Protein AF-A0A5C9C995-F1 (afdb_monomer_lite)

Structure (mmCIF, N/CA/C/O backbone):
data_AF-A0A5C9C995-F1
#
_entry.id   AF-A0A5C9C995-F1
#
loop_
_atom_site.group_PDB
_atom_site.id
_atom_site.type_symbol
_atom_site.label_atom_id
_atom_site.label_alt_id
_atom_site.label_comp_id
_atom_site.label_asym_id
_atom_site.label_entity_id
_atom_site.label_seq_id
_atom_site.pdbx_PDB_ins_code
_atom_site.Cartn_x
_atom_site.Cartn_y
_atom_site.Cartn_z
_atom_site.occupancy
_atom_site.B_iso_or_equiv
_atom_site.auth_seq_id
_atom_site.auth_comp_id
_atom_site.auth_asym_id
_atom_site.auth_atom_id
_atom_site.pdbx_PDB_model_num
ATOM 1 N N . MET A 1 1 ? 13.889 45.276 45.976 1.00 43.53 1 MET A N 1
ATOM 2 C CA . MET A 1 1 ? 12.635 45.149 45.203 1.00 43.53 1 MET A CA 1
ATOM 3 C C . MET A 1 1 ? 12.753 43.918 44.318 1.00 43.53 1 MET A C 1
ATOM 5 O O . MET A 1 1 ? 13.534 43.938 43.382 1.00 43.53 1 MET A O 1
ATOM 9 N N . GLY A 1 2 ? 12.070 42.828 44.660 1.00 46.72 2 GLY A N 1
ATOM 10 C CA . GLY A 1 2 ? 12.098 41.583 43.889 1.00 46.72 2 GLY A CA 1
ATOM 11 C C . GLY A 1 2 ? 10.873 40.758 44.253 1.00 46.72 2 GLY A C 1
ATOM 12 O O . GLY A 1 2 ? 10.850 40.101 45.289 1.00 46.72 2 GLY A O 1
ATOM 13 N N . THR A 1 3 ? 9.812 40.888 43.464 1.00 52.97 3 THR A N 1
ATOM 14 C CA . THR A 1 3 ? 8.535 40.214 43.692 1.00 52.97 3 THR A CA 1
ATOM 15 C C . THR A 1 3 ? 8.582 38.801 43.113 1.00 52.97 3 THR A C 1
ATOM 17 O O . THR A 1 3 ? 8.487 38.593 41.906 1.00 52.97 3 THR A O 1
ATOM 20 N N . ASN A 1 4 ? 8.706 37.816 44.004 1.00 46.91 4 ASN A N 1
ATOM 21 C CA . ASN A 1 4 ? 8.456 36.404 43.719 1.00 46.91 4 ASN A CA 1
ATOM 22 C C . ASN A 1 4 ? 6.958 36.194 43.442 1.00 46.91 4 ASN A C 1
ATOM 24 O O . ASN A 1 4 ? 6.166 35.972 44.355 1.00 46.91 4 ASN A O 1
ATOM 28 N N . GLY A 1 5 ? 6.563 36.278 42.172 1.00 51.16 5 GLY A N 1
ATOM 29 C CA . GLY A 1 5 ? 5.231 35.894 41.713 1.00 51.16 5 GLY A CA 1
ATOM 30 C C . GLY A 1 5 ? 5.105 34.375 41.645 1.00 51.16 5 GLY A C 1
ATOM 31 O O . GLY A 1 5 ? 5.457 33.761 40.639 1.00 51.16 5 GLY A O 1
ATOM 32 N N . SER A 1 6 ? 4.608 33.752 42.715 1.00 50.00 6 SER A N 1
ATOM 33 C CA . SER A 1 6 ? 4.234 32.339 42.710 1.00 50.00 6 SER A CA 1
ATOM 34 C C . SER A 1 6 ? 3.050 32.131 41.760 1.00 50.00 6 SER A C 1
ATOM 36 O O . SER A 1 6 ? 1.899 32.379 42.123 1.00 50.00 6 SER A O 1
ATOM 38 N N . ASN A 1 7 ? 3.318 31.668 40.538 1.00 52.91 7 ASN A N 1
ATOM 39 C CA . ASN A 1 7 ? 2.284 31.175 39.634 1.00 52.91 7 ASN A CA 1
ATOM 40 C C . ASN A 1 7 ? 1.684 29.899 40.236 1.00 52.91 7 ASN A C 1
ATOM 42 O O . ASN A 1 7 ? 2.162 28.789 40.001 1.00 52.91 7 ASN A O 1
ATOM 46 N N . GLY A 1 8 ? 0.641 30.071 41.048 1.00 53.41 8 GLY A N 1
ATOM 47 C CA . GLY A 1 8 ? -0.203 28.991 41.529 1.00 53.41 8 GLY A CA 1
ATOM 48 C C . GLY A 1 8 ? -0.880 28.338 40.335 1.00 53.41 8 GLY A C 1
ATOM 49 O O . GLY A 1 8 ? -1.944 28.774 39.900 1.00 53.41 8 GLY A O 1
ATOM 50 N N . SER A 1 9 ? -0.260 27.294 39.783 1.00 56.31 9 SER A N 1
ATOM 51 C CA . SER A 1 9 ? -0.883 26.444 38.780 1.00 56.31 9 SER A CA 1
ATOM 52 C C . SER A 1 9 ? -2.042 25.713 39.458 1.00 56.31 9 SER A C 1
ATOM 54 O O . SER A 1 9 ? -1.874 24.636 40.038 1.00 56.31 9 SER A O 1
ATOM 56 N N . GLY A 1 10 ? -3.216 26.342 39.451 1.00 63.72 10 GLY A N 1
ATOM 57 C CA . GLY A 1 10 ? -4.454 25.741 39.909 1.00 63.72 10 GLY A CA 1
ATOM 58 C C . GLY A 1 10 ? -4.610 24.396 39.211 1.00 63.72 10 GLY A C 1
ATOM 59 O O . GLY A 1 10 ? -4.744 24.341 37.989 1.00 63.72 10 GLY A O 1
ATOM 60 N N . LYS A 1 11 ? -4.530 23.300 39.975 1.00 67.00 11 LYS A N 1
ATOM 61 C CA . LYS A 1 11 ? -4.796 21.951 39.472 1.00 67.00 11 LYS A CA 1
ATOM 62 C C . LYS A 1 11 ? -6.258 21.920 39.037 1.00 67.00 11 LYS A C 1
ATOM 64 O O . LYS A 1 11 ? -7.145 21.698 39.859 1.00 67.00 11 LYS A O 1
ATOM 69 N N . SER A 1 12 ? -6.517 22.201 37.762 1.00 71.00 12 SER A N 1
ATOM 70 C CA . SER A 1 12 ? -7.849 22.082 37.183 1.00 71.00 12 SER A CA 1
ATOM 71 C C . SER A 1 12 ? -8.350 20.663 37.444 1.00 71.00 12 SER A C 1
ATOM 73 O O . SER A 1 12 ? -7.643 19.679 37.198 1.00 71.00 12 SER A O 1
ATOM 75 N N . LYS A 1 13 ? -9.549 20.548 38.030 1.00 77.38 13 LYS A N 1
ATOM 76 C CA . LYS A 1 13 ? -10.177 19.241 38.242 1.00 77.38 13 LYS A CA 1
ATOM 77 C C . LYS A 1 13 ? -10.214 18.525 36.886 1.00 77.38 13 LYS A C 1
ATOM 79 O O . LYS A 1 13 ? -10.646 19.134 35.906 1.00 77.38 13 LYS A O 1
ATOM 84 N N . PRO A 1 14 ? -9.754 17.266 36.799 1.00 76.00 14 PRO A N 1
ATOM 85 C CA . PRO A 1 14 ? -9.747 16.547 35.536 1.00 76.00 14 PRO A CA 1
ATOM 86 C C . PRO A 1 14 ? -11.179 16.460 35.005 1.00 76.00 14 PRO A C 1
ATOM 88 O O . PRO A 1 14 ? -12.054 15.919 35.679 1.00 76.00 14 PRO A O 1
ATOM 91 N N . LEU A 1 15 ? -11.407 17.003 33.804 1.00 80.88 15 LEU A N 1
ATOM 92 C CA . LEU A 1 15 ? -12.693 16.913 33.114 1.00 80.88 15 LEU A CA 1
ATOM 93 C C . LEU A 1 15 ? -13.128 15.444 33.050 1.00 80.88 15 LEU A C 1
ATOM 95 O O . LEU A 1 15 ? -12.372 14.573 32.596 1.00 80.88 15 LEU A O 1
ATOM 99 N N . LYS A 1 16 ? -14.338 15.179 33.546 1.00 92.06 16 LYS A N 1
ATOM 100 C CA . LYS A 1 16 ? -14.967 13.862 33.497 1.00 92.06 16 LYS A CA 1
ATOM 101 C C . LYS A 1 16 ? -15.280 13.554 32.033 1.00 92.06 16 LYS A C 1
ATOM 103 O O . LYS A 1 16 ? -15.963 14.327 31.375 1.00 92.06 16 LYS A O 1
ATOM 108 N N . LEU A 1 17 ? -14.732 12.457 31.517 1.00 94.94 17 LEU A N 1
ATOM 109 C CA . LEU A 1 17 ? -14.999 12.007 30.151 1.00 94.94 17 LEU A CA 1
ATOM 110 C C . LEU A 1 17 ? -16.309 11.219 30.157 1.00 94.94 17 LEU A C 1
ATOM 112 O O . LEU A 1 17 ? -16.369 10.151 30.767 1.00 94.94 17 LEU A O 1
ATOM 116 N N . GLU A 1 18 ? -17.344 11.735 29.501 1.00 95.50 18 GLU A N 1
ATOM 117 C CA . GLU A 1 18 ? -18.662 11.086 29.455 1.00 95.50 18 GLU A CA 1
ATOM 118 C C . GLU A 1 18 ? -18.865 10.312 28.151 1.00 95.50 18 GLU A C 1
ATOM 120 O O . GLU A 1 18 ? -19.539 9.276 28.121 1.00 95.50 18 GLU A O 1
ATOM 125 N N . THR A 1 19 ? -18.229 10.773 27.075 1.00 97.00 19 THR A N 1
ATOM 126 C CA . THR A 1 19 ? -18.371 10.211 25.734 1.00 97.00 19 THR A CA 1
ATOM 127 C C . THR A 1 19 ? -17.031 9.829 25.110 1.00 97.00 19 THR A C 1
ATOM 129 O O . THR A 1 19 ? -15.957 10.309 25.482 1.00 97.00 19 THR A O 1
ATOM 132 N N . LEU A 1 20 ? -17.088 8.965 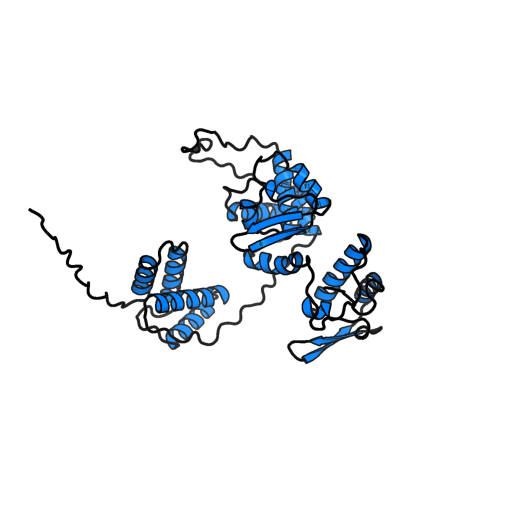24.094 1.00 95.94 20 LEU A N 1
ATOM 133 C CA . LEU A 1 20 ? -15.927 8.635 23.269 1.00 95.94 20 LEU A CA 1
ATOM 134 C C . LEU A 1 20 ? -15.398 9.860 22.498 1.00 95.94 20 LEU A C 1
ATOM 136 O O . LEU A 1 20 ? -14.203 9.928 22.199 1.00 95.94 20 LEU A O 1
ATO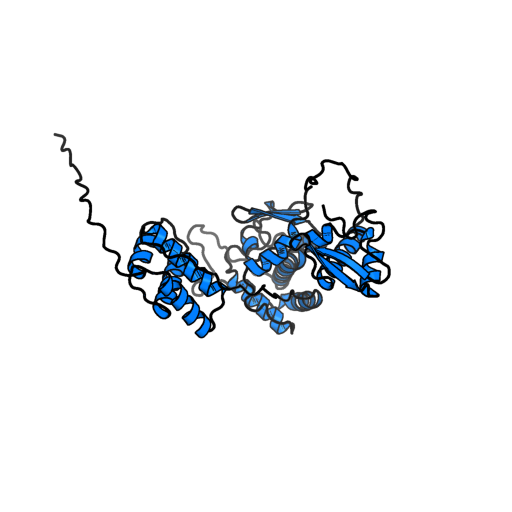M 140 N N . ARG A 1 21 ? -16.267 10.839 22.216 1.00 96.69 21 ARG A N 1
ATOM 141 C CA . ARG A 1 21 ? -15.893 12.120 21.613 1.00 96.69 21 ARG A CA 1
ATOM 142 C C . ARG A 1 21 ? -15.001 12.944 22.542 1.00 96.69 21 ARG A C 1
ATOM 144 O O . ARG A 1 21 ? -13.944 13.399 22.112 1.00 96.69 21 ARG A O 1
ATOM 151 N N . ASP A 1 22 ? -15.354 13.040 23.822 1.00 96.00 22 ASP A N 1
ATOM 152 C CA . ASP A 1 22 ? -14.516 13.721 24.820 1.00 96.00 22 ASP A CA 1
ATOM 153 C C . ASP A 1 22 ? -13.145 13.045 24.923 1.00 96.00 22 ASP A C 1
ATOM 155 O O . ASP A 1 22 ? -12.102 13.701 24.973 1.00 96.00 22 ASP A O 1
ATOM 159 N N . ALA A 1 23 ? -13.138 11.707 24.903 1.00 96.00 23 ALA A N 1
ATOM 160 C CA . ALA A 1 23 ? -11.909 10.929 24.962 1.00 96.00 23 ALA A CA 1
ATOM 161 C C . ALA A 1 23 ? -11.007 11.171 23.739 1.00 96.00 23 ALA A C 1
ATOM 163 O O . ALA A 1 23 ? -9.798 11.335 23.905 1.00 96.00 23 ALA A O 1
ATOM 164 N N . VAL A 1 24 ? -11.548 11.229 22.515 1.00 96.81 24 VAL A N 1
ATOM 165 C CA . VAL A 1 24 ? -10.713 11.467 21.324 1.00 96.81 24 VAL A CA 1
ATOM 166 C C . VAL A 1 24 ? -10.176 12.889 21.261 1.00 96.81 24 VAL A C 1
ATOM 168 O O . VAL A 1 24 ? -9.014 13.054 20.901 1.00 96.81 24 VAL A O 1
ATOM 171 N N . GLU A 1 25 ? -10.949 13.899 21.664 1.00 96.06 25 GLU A N 1
ATOM 172 C CA . GLU A 1 25 ? -10.449 15.278 21.695 1.00 96.06 25 GLU A CA 1
ATOM 173 C C . GLU A 1 25 ? -9.371 15.454 22.765 1.00 96.06 25 GLU A C 1
ATOM 175 O O . GLU A 1 25 ? -8.316 16.023 22.482 1.00 96.06 25 GLU A O 1
ATOM 180 N N . ARG A 1 26 ? -9.553 14.868 23.956 1.00 95.00 26 ARG A N 1
ATOM 181 C CA . ARG A 1 26 ? -8.504 14.856 24.984 1.00 95.00 26 ARG A CA 1
ATOM 182 C C . ARG A 1 26 ? -7.252 14.115 24.517 1.00 95.00 26 ARG A C 1
ATOM 184 O O . ARG A 1 26 ? -6.145 14.592 24.751 1.00 95.00 26 ARG A O 1
ATOM 191 N N . TYR A 1 27 ? -7.411 12.970 23.850 1.00 95.12 27 TYR A N 1
ATOM 192 C CA . TYR A 1 27 ? -6.287 12.217 23.294 1.00 95.12 27 TYR A CA 1
ATOM 193 C C . TYR A 1 27 ? -5.528 13.037 22.245 1.00 95.12 27 TYR A C 1
ATOM 195 O O . TYR A 1 27 ? -4.305 13.138 22.324 1.00 95.12 27 TYR A O 1
ATOM 203 N N . ILE A 1 28 ? -6.247 13.672 21.311 1.00 95.50 28 ILE A N 1
ATOM 204 C CA . ILE A 1 28 ? -5.660 14.528 20.273 1.00 95.50 28 ILE A CA 1
ATOM 205 C C . ILE A 1 28 ? -4.919 15.714 20.895 1.00 95.50 28 ILE A C 1
ATOM 207 O O . ILE A 1 28 ? -3.788 15.979 20.502 1.00 95.50 28 ILE A O 1
ATOM 211 N N . ALA A 1 29 ? -5.515 16.388 21.881 1.00 93.50 29 ALA A N 1
ATOM 212 C CA . ALA A 1 29 ? -4.882 17.509 22.572 1.00 93.50 29 ALA A CA 1
ATOM 213 C C . ALA A 1 29 ? -3.611 17.095 23.336 1.00 93.50 29 ALA A C 1
ATOM 215 O O . ALA A 1 29 ? -2.679 17.884 23.452 1.00 93.50 29 ALA A O 1
ATOM 216 N N . SER A 1 30 ? -3.558 15.859 23.845 1.00 92.31 30 SER A N 1
ATOM 217 C CA . SER A 1 30 ? -2.417 15.359 24.626 1.00 92.31 30 SER A CA 1
ATOM 218 C C . SER A 1 30 ? -1.223 14.878 23.796 1.00 92.31 30 SER A C 1
ATOM 220 O O . SER A 1 30 ? -0.127 14.740 24.335 1.00 92.31 30 SER A O 1
ATOM 222 N N . ALA A 1 31 ? -1.413 14.593 22.509 1.00 89.81 31 ALA A N 1
ATOM 223 C CA . ALA A 1 31 ? -0.378 14.024 21.657 1.00 89.81 31 ALA A CA 1
ATOM 224 C C . ALA A 1 31 ? 0.044 15.038 20.588 1.00 89.81 31 ALA A C 1
ATOM 226 O O . ALA A 1 31 ? -0.677 15.297 19.622 1.00 89.81 31 ALA A O 1
ATOM 227 N N . ALA A 1 32 ? 1.237 15.604 20.778 1.00 76.62 32 ALA A N 1
ATOM 228 C CA . ALA A 1 32 ? 1.848 16.525 19.829 1.00 76.62 32 ALA A CA 1
ATOM 229 C C . ALA A 1 32 ? 1.995 15.859 18.443 1.00 76.62 32 ALA A C 1
ATOM 231 O O . ALA A 1 32 ? 2.478 14.733 18.336 1.00 76.62 32 ALA A O 1
ATOM 232 N N . ASP A 1 33 ? 1.562 16.559 17.391 1.00 71.06 33 ASP A N 1
ATOM 233 C CA . ASP A 1 33 ? 1.667 16.154 15.977 1.00 71.06 33 ASP A CA 1
ATOM 234 C C . ASP A 1 33 ? 0.966 14.832 15.585 1.00 71.06 33 ASP A C 1
ATOM 236 O O . ASP A 1 33 ? 1.478 13.989 14.839 1.00 71.06 33 ASP A O 1
ATOM 240 N N . LEU A 1 34 ? -0.283 14.646 16.023 1.00 79.50 34 LEU A N 1
ATOM 241 C CA . LEU A 1 34 ? -1.136 13.597 15.462 1.00 79.50 34 LEU A CA 1
ATOM 242 C C . LEU A 1 34 ? -1.584 13.952 14.034 1.00 79.50 34 LEU A C 1
ATOM 244 O O . LEU A 1 34 ? -2.727 14.357 13.801 1.00 79.50 34 LEU A O 1
ATOM 248 N N . ARG A 1 35 ? -0.739 13.649 13.034 1.00 72.12 35 ARG A N 1
ATOM 249 C CA . ARG A 1 35 ? -1.123 13.618 11.599 1.00 72.12 35 ARG A CA 1
ATOM 250 C C . ARG A 1 35 ? -2.395 12.790 11.336 1.00 72.12 35 ARG A C 1
ATOM 252 O O . ARG A 1 35 ? -3.049 12.932 10.304 1.00 72.12 35 ARG A O 1
ATOM 259 N N . SER A 1 36 ? -2.764 11.915 12.273 1.00 86.69 36 SER A N 1
ATOM 260 C CA . SER A 1 36 ? -3.941 11.050 12.246 1.00 86.69 36 SER A CA 1
ATOM 261 C C . SER A 1 36 ? -5.189 11.615 12.947 1.00 86.69 36 SER A C 1
ATOM 263 O O . SER A 1 36 ? -6.213 10.933 12.927 1.00 86.69 36 SER A O 1
ATOM 265 N N . ALA A 1 37 ? -5.186 12.836 13.502 1.00 93.31 37 ALA A N 1
ATOM 266 C CA . ALA A 1 37 ? -6.322 13.399 14.252 1.00 93.31 37 ALA A CA 1
ATOM 267 C C . ALA A 1 37 ? -7.656 13.320 13.484 1.00 93.31 37 ALA A C 1
ATOM 269 O O . ALA A 1 37 ? -8.658 12.811 13.990 1.00 93.31 37 ALA A O 1
ATOM 270 N N . ARG A 1 38 ? -7.657 13.715 12.202 1.00 93.25 38 ARG A N 1
ATOM 271 C CA . ARG A 1 38 ? -8.838 13.607 11.326 1.00 93.25 38 ARG A CA 1
ATOM 272 C C . ARG A 1 38 ? -9.325 12.162 11.170 1.00 93.25 38 ARG A C 1
ATOM 274 O O . ARG A 1 38 ? -10.529 11.918 11.164 1.00 93.25 38 ARG A O 1
ATOM 281 N N . LYS A 1 39 ? -8.402 11.202 11.046 1.00 94.56 39 LYS A N 1
ATOM 282 C CA . LYS A 1 39 ? -8.723 9.769 10.943 1.00 94.56 39 LYS A CA 1
ATOM 283 C C . LYS A 1 39 ? -9.336 9.253 12.249 1.00 94.56 39 LYS A C 1
ATOM 285 O O . LYS A 1 39 ? -10.309 8.507 12.188 1.00 94.56 39 LYS A O 1
ATOM 290 N N . LEU A 1 40 ? -8.790 9.647 13.400 1.00 95.88 40 LEU A N 1
ATOM 291 C CA . LEU A 1 40 ? -9.294 9.238 14.712 1.00 95.88 40 LEU A CA 1
ATOM 292 C C . LEU A 1 40 ? -10.722 9.744 14.938 1.00 95.88 40 LEU A C 1
ATOM 294 O O . LEU A 1 40 ? -11.598 8.929 15.215 1.00 95.88 40 LEU A O 1
ATOM 298 N N . ARG A 1 41 ? -10.987 11.035 14.690 1.00 96.69 41 ARG A N 1
ATOM 299 C CA . ARG A 1 41 ? -12.349 11.605 14.737 1.00 96.69 41 ARG A CA 1
ATOM 300 C C . ARG A 1 41 ? -13.313 10.864 13.815 1.00 96.69 41 ARG A C 1
ATOM 302 O O . ARG A 1 41 ? -14.399 10.476 14.228 1.00 96.69 41 ARG A O 1
ATOM 309 N N . HIS A 1 42 ? -12.895 10.596 12.576 1.00 96.56 42 HIS A N 1
ATOM 310 C CA . HIS A 1 42 ? -13.702 9.833 11.618 1.00 96.56 42 HIS A CA 1
ATOM 311 C C . HIS A 1 42 ? -14.030 8.418 12.117 1.00 96.56 42 HIS A C 1
ATOM 313 O O . HIS A 1 42 ? -15.146 7.930 11.940 1.00 96.56 42 HIS A O 1
ATOM 319 N N . ASN A 1 43 ? -13.065 7.746 12.744 1.00 96.69 43 ASN A N 1
ATOM 320 C CA . ASN A 1 43 ? -13.263 6.411 13.298 1.00 96.69 43 ASN A CA 1
ATOM 321 C C . ASN A 1 43 ? -14.153 6.421 14.547 1.00 96.69 43 ASN A C 1
ATOM 323 O O . ASN A 1 43 ? -14.963 5.508 14.686 1.00 96.69 43 ASN A O 1
ATOM 327 N N . VAL A 1 44 ? -14.077 7.455 15.388 1.00 97.19 44 VAL A N 1
ATOM 328 C CA . VAL A 1 44 ? -15.015 7.657 16.501 1.00 97.19 44 VAL A CA 1
ATOM 329 C C . VAL A 1 44 ? -16.424 7.920 15.986 1.00 97.19 44 VAL A C 1
ATOM 331 O O . VAL A 1 44 ? -17.326 7.189 16.365 1.00 97.19 44 VAL A O 1
ATOM 334 N N . ASN A 1 45 ? -16.621 8.825 15.026 1.00 96.69 45 ASN A N 1
ATOM 335 C CA . ASN A 1 45 ? -17.944 9.056 14.427 1.00 96.69 45 ASN A CA 1
ATOM 336 C C . ASN A 1 45 ? -18.541 7.770 13.828 1.00 96.69 45 ASN A C 1
ATOM 338 O O . ASN A 1 45 ? -19.739 7.514 13.941 1.00 96.69 45 ASN A O 1
ATOM 342 N N . ARG A 1 46 ? -17.706 6.924 13.205 1.00 97.62 46 ARG A N 1
ATOM 343 C CA . ARG A 1 46 ? -18.137 5.594 12.751 1.00 97.62 46 ARG A CA 1
ATOM 344 C C . ARG A 1 46 ? -18.564 4.714 13.928 1.00 97.62 46 ARG A C 1
ATOM 346 O O . ARG A 1 46 ? -19.565 4.020 13.801 1.00 97.62 46 ARG A O 1
ATOM 353 N N . TRP A 1 47 ? -17.820 4.714 15.032 1.00 97.94 47 TRP A N 1
ATOM 354 C CA . TRP A 1 47 ? -18.199 3.985 16.241 1.00 97.94 47 TRP A CA 1
ATOM 355 C C . TRP A 1 47 ? -19.566 4.428 16.758 1.00 97.94 47 TRP A C 1
ATOM 357 O O . TRP A 1 47 ? -20.445 3.586 16.894 1.00 97.94 47 TRP A O 1
ATOM 367 N N . GLU A 1 48 ? -19.768 5.733 16.950 1.00 96.31 48 GLU A N 1
ATOM 368 C CA . GLU A 1 48 ? -21.021 6.311 17.461 1.00 96.31 48 GLU A CA 1
ATOM 369 C C . GLU A 1 48 ? -22.230 5.978 16.574 1.00 96.31 48 GLU A C 1
ATOM 371 O O . GLU A 1 48 ? -23.334 5.780 17.071 1.00 96.31 48 GLU A O 1
ATOM 376 N N . LYS A 1 49 ? -22.023 5.859 15.256 1.00 96.94 49 LYS A N 1
ATOM 377 C CA . LYS A 1 49 ? -23.075 5.449 14.317 1.00 96.94 49 LYS A CA 1
ATOM 378 C C . LYS A 1 49 ? -23.520 3.992 14.502 1.00 96.94 49 LYS A C 1
ATOM 380 O O . LYS A 1 49 ? -24.662 3.663 14.199 1.00 96.94 49 LYS A O 1
ATOM 385 N N . HIS A 1 50 ? -22.616 3.107 14.921 1.00 97.50 50 HIS A N 1
ATOM 386 C CA . HIS A 1 50 ? -22.844 1.657 14.939 1.00 97.50 50 HIS A CA 1
ATOM 387 C C . HIS A 1 50 ? -22.961 1.059 16.350 1.00 97.50 50 HIS A C 1
ATOM 389 O O . HIS A 1 50 ? -23.403 -0.081 16.486 1.00 97.50 50 HIS A O 1
ATOM 395 N N . ALA A 1 51 ? -22.565 1.794 17.388 1.00 94.44 51 ALA A N 1
ATOM 396 C CA . ALA A 1 51 ? -22.601 1.381 18.786 1.00 94.44 51 ALA A CA 1
ATOM 397 C C . ALA A 1 51 ? -22.734 2.595 19.722 1.00 94.44 51 ALA A C 1
ATOM 399 O O . ALA A 1 51 ? -22.547 3.738 19.318 1.00 94.44 51 ALA A O 1
ATOM 400 N N . SER A 1 52 ? -23.031 2.342 21.001 1.00 85.94 52 SER A N 1
ATOM 401 C CA . SER A 1 52 ? -23.110 3.406 22.011 1.00 85.94 52 SER A CA 1
ATOM 402 C C . SER A 1 52 ? -21.777 4.149 22.162 1.00 85.94 52 SER A C 1
ATOM 404 O O . SER A 1 52 ? -20.709 3.532 22.224 1.00 85.94 52 SER A O 1
ATOM 406 N N . ALA A 1 53 ? -21.871 5.476 22.263 1.00 85.44 53 ALA A N 1
ATOM 407 C CA . ALA A 1 53 ? -20.759 6.401 22.478 1.00 85.44 53 ALA A CA 1
ATOM 408 C C . ALA A 1 53 ? -20.479 6.700 23.962 1.00 85.44 53 ALA A C 1
ATOM 410 O O . ALA A 1 53 ? -19.486 7.359 24.271 1.00 85.44 53 ALA A O 1
ATOM 411 N N . LYS A 1 54 ? -21.365 6.272 24.874 1.00 95.31 54 LYS A N 1
ATOM 412 C CA . LYS A 1 54 ? -21.271 6.586 26.308 1.00 95.31 54 LYS A CA 1
ATOM 413 C C . LYS A 1 54 ? -20.203 5.732 26.987 1.00 95.31 54 LYS A C 1
ATOM 415 O O . LYS A 1 54 ? -20.151 4.521 26.772 1.00 95.31 54 LYS A O 1
ATOM 420 N N . LEU A 1 55 ? -19.376 6.361 27.818 1.00 94.00 55 LEU A N 1
ATOM 421 C CA . LEU A 1 55 ? -18.381 5.676 28.639 1.00 94.00 55 LEU A CA 1
ATOM 422 C C . LEU A 1 55 ? -19.020 5.100 29.920 1.00 94.00 55 LEU A C 1
ATOM 424 O O . LEU A 1 55 ? -19.954 5.700 30.451 1.00 94.00 55 LEU A O 1
ATOM 428 N N . PRO A 1 56 ? -18.519 3.963 30.445 1.00 96.06 56 PRO A N 1
ATOM 429 C CA . PRO A 1 56 ? -17.406 3.164 29.923 1.00 96.06 56 PRO A CA 1
ATOM 430 C C . PRO A 1 56 ? -17.808 2.272 28.732 1.00 96.06 56 PRO A C 1
ATOM 432 O O . PRO A 1 56 ? -18.887 1.683 28.714 1.00 96.06 56 PRO A O 1
ATOM 435 N N . ILE A 1 57 ? -16.905 2.107 27.755 1.00 96.69 57 ILE A N 1
ATOM 436 C CA . ILE A 1 57 ? -17.084 1.106 26.690 1.00 96.69 57 ILE A CA 1
ATOM 437 C C . ILE A 1 57 ? -16.828 -0.289 27.276 1.00 96.69 57 ILE A C 1
ATOM 439 O O . ILE A 1 57 ? -15.765 -0.538 27.843 1.00 96.69 57 ILE A O 1
ATOM 443 N N . THR A 1 58 ? -17.788 -1.200 27.122 1.00 96.75 58 THR A N 1
ATOM 444 C CA . THR A 1 58 ? -17.692 -2.599 27.571 1.00 96.75 58 THR A CA 1
ATOM 445 C C . THR A 1 58 ? -17.375 -3.547 26.413 1.00 96.75 58 THR A C 1
ATOM 447 O O . THR A 1 58 ? -17.483 -3.169 25.244 1.00 96.75 58 THR A O 1
ATOM 450 N N . ASP A 1 59 ? -17.034 -4.798 26.718 1.00 96.75 59 ASP A N 1
ATOM 451 C CA . ASP A 1 59 ? -16.779 -5.844 25.715 1.00 96.75 59 ASP A CA 1
ATOM 452 C C . ASP A 1 59 ? -17.992 -6.035 24.784 1.00 96.75 59 ASP A C 1
ATOM 454 O O . ASP A 1 59 ? -17.853 -6.028 23.559 1.00 96.75 59 ASP A O 1
ATOM 458 N N . GLY A 1 60 ? -19.207 -6.031 25.345 1.00 95.62 60 GLY A N 1
ATOM 459 C CA . GLY A 1 60 ? -20.453 -6.084 24.573 1.00 95.62 60 GLY A CA 1
ATOM 460 C C . GLY A 1 60 ? -20.686 -4.865 23.666 1.00 95.62 60 GLY A C 1
ATOM 461 O O . GLY A 1 60 ? -21.420 -4.951 22.681 1.00 95.62 60 GLY A O 1
ATOM 462 N N . CYS A 1 61 ? -20.063 -3.709 23.929 1.00 96.50 61 CYS A N 1
ATOM 463 C CA . CYS A 1 61 ? -20.065 -2.593 22.974 1.00 96.50 61 CYS A CA 1
ATOM 464 C C . CYS A 1 61 ? -19.185 -2.892 21.751 1.00 96.50 61 CYS A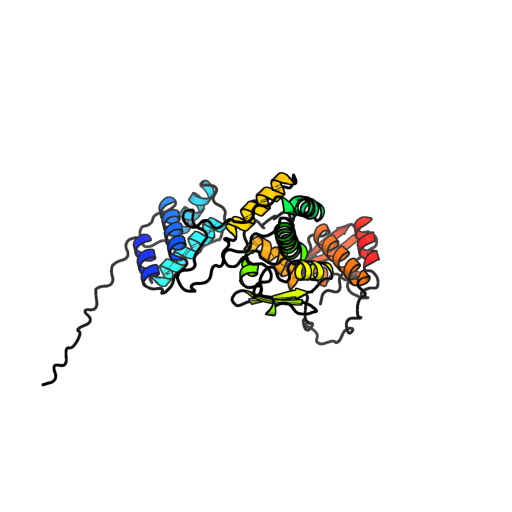 C 1
ATOM 466 O O . CYS A 1 61 ? -19.570 -2.540 20.636 1.00 96.50 61 CYS A O 1
ATOM 468 N N . VAL A 1 62 ? -18.040 -3.560 21.938 1.00 97.00 62 VAL A N 1
ATOM 469 C CA . VAL A 1 62 ? -17.138 -3.951 20.840 1.00 97.00 62 VAL A CA 1
ATOM 470 C C . VAL A 1 62 ? -17.816 -4.975 19.928 1.00 97.00 62 VAL A C 1
ATOM 472 O O . VAL A 1 62 ? -17.764 -4.851 18.702 1.00 97.00 62 VAL A O 1
ATOM 475 N N . GLU A 1 63 ? -18.487 -5.968 20.511 1.00 96.50 63 GLU A N 1
ATOM 476 C CA . GLU A 1 63 ? -19.212 -7.000 19.764 1.00 96.50 63 GLU A CA 1
ATOM 477 C C . GLU A 1 63 ? -20.389 -6.418 18.977 1.00 96.50 63 GLU A C 1
ATOM 479 O O . GLU A 1 63 ? -20.493 -6.656 17.771 1.00 96.50 63 GLU A O 1
ATOM 484 N N . ARG A 1 64 ? -21.209 -5.563 19.609 1.00 96.69 64 ARG A N 1
ATOM 485 C CA . ARG A 1 64 ? -22.299 -4.846 18.924 1.00 96.69 64 ARG A CA 1
ATOM 486 C C . ARG A 1 64 ? -21.790 -3.970 17.783 1.00 96.69 64 ARG A C 1
ATOM 488 O O . ARG A 1 64 ? -22.374 -3.994 16.701 1.00 96.69 64 ARG A O 1
ATOM 495 N N . PHE A 1 65 ? -20.682 -3.251 17.988 1.00 97.75 65 PHE A N 1
ATOM 496 C CA . PHE A 1 65 ? -20.055 -2.455 16.931 1.00 97.75 65 PHE A CA 1
ATOM 497 C C . PHE A 1 65 ? -19.671 -3.326 15.728 1.00 97.75 65 PHE A C 1
ATOM 499 O O . PHE A 1 65 ? -20.003 -2.987 14.590 1.00 97.75 65 PHE A O 1
ATOM 506 N N . ARG A 1 66 ? -19.003 -4.467 15.962 1.00 98.12 66 ARG A N 1
ATOM 507 C CA . ARG A 1 66 ? -18.626 -5.400 14.889 1.00 98.12 66 ARG A CA 1
ATOM 508 C C . ARG A 1 66 ? -19.850 -5.938 14.158 1.00 98.12 66 ARG A C 1
ATOM 510 O O . ARG A 1 66 ? -19.875 -5.863 12.932 1.00 98.12 66 ARG A O 1
ATOM 517 N N . ALA A 1 67 ? -20.845 -6.440 14.890 1.00 97.44 67 ALA A N 1
ATOM 518 C CA . ALA A 1 67 ? -22.061 -7.011 14.316 1.00 97.44 67 ALA A CA 1
ATOM 519 C C . ALA A 1 67 ? -22.803 -5.988 13.438 1.00 97.44 67 ALA A C 1
ATOM 521 O O . ALA A 1 67 ? -23.095 -6.266 12.275 1.00 97.44 67 ALA A O 1
ATOM 522 N N . SER A 1 68 ? -22.998 -4.768 13.948 1.00 97.88 68 SER A N 1
ATOM 523 C CA . SER A 1 68 ? -23.622 -3.662 13.210 1.00 97.88 68 SER A CA 1
ATOM 524 C C . SER A 1 68 ? -22.831 -3.276 11.953 1.00 97.88 68 SER A C 1
ATOM 526 O O . SER A 1 68 ? -23.400 -3.092 10.876 1.00 97.88 68 SER A O 1
ATOM 528 N N . CYS A 1 69 ? -21.498 -3.215 12.036 1.00 97.94 69 CYS A N 1
ATOM 529 C CA . CYS A 1 69 ? -20.664 -2.907 10.873 1.00 97.94 69 CYS A CA 1
ATOM 530 C C . CYS A 1 69 ? -20.665 -4.015 9.808 1.00 97.94 69 CYS A C 1
ATOM 532 O O . CYS A 1 69 ? -20.590 -3.708 8.616 1.00 97.94 69 CYS A O 1
ATOM 534 N N . VAL A 1 70 ? -20.720 -5.288 10.218 1.00 97.38 70 VAL A N 1
ATOM 535 C CA . VAL A 1 70 ? -20.840 -6.434 9.302 1.00 97.38 70 VAL A CA 1
ATOM 536 C C . VAL A 1 70 ? -22.191 -6.398 8.589 1.00 97.38 70 VAL A C 1
ATOM 538 O O . VAL A 1 70 ? -22.220 -6.527 7.366 1.00 97.38 70 VAL A O 1
ATOM 541 N N . ALA A 1 71 ? -23.283 -6.125 9.311 1.00 96.88 71 ALA A N 1
ATOM 542 C CA . ALA A 1 71 ? -24.610 -5.934 8.720 1.00 96.88 71 ALA A CA 1
ATOM 543 C C . ALA A 1 71 ? -24.627 -4.772 7.705 1.00 96.88 71 ALA A C 1
ATOM 545 O O . ALA A 1 71 ? -25.226 -4.875 6.638 1.00 96.88 71 ALA A O 1
ATOM 546 N N . ALA A 1 72 ? -23.868 -3.706 7.977 1.00 96.94 72 ALA A N 1
ATOM 547 C CA . ALA A 1 72 ? -23.655 -2.586 7.058 1.00 96.94 72 ALA A CA 1
ATOM 548 C C . ALA A 1 72 ? -22.631 -2.863 5.932 1.00 96.94 72 ALA A C 1
ATOM 550 O O . ALA A 1 72 ? -22.219 -1.935 5.233 1.00 96.94 72 ALA A O 1
ATOM 551 N N . LYS A 1 73 ? -22.197 -4.120 5.756 1.00 96.69 73 LYS A N 1
ATOM 552 C CA . LYS A 1 73 ? -21.257 -4.577 4.715 1.00 96.69 73 LYS A CA 1
ATOM 553 C C . LYS A 1 73 ? -19.912 -3.834 4.715 1.00 96.69 73 LYS A C 1
ATOM 555 O O . LYS A 1 73 ? -19.273 -3.674 3.673 1.00 96.69 73 LYS A O 1
ATOM 560 N N . LEU A 1 74 ? -19.439 -3.377 5.878 1.00 95.75 74 LEU A N 1
ATOM 561 C CA . LEU A 1 74 ? -18.110 -2.775 5.990 1.00 95.75 74 LEU A CA 1
ATOM 562 C C . LEU A 1 74 ? -17.009 -3.840 5.926 1.00 95.75 74 LEU A C 1
ATOM 564 O O . LEU A 1 74 ? -17.143 -4.943 6.452 1.00 95.75 74 LEU A O 1
ATOM 568 N N . SER A 1 75 ? -15.867 -3.492 5.319 1.00 93.81 75 SER A N 1
ATOM 569 C CA . SER A 1 75 ? -14.747 -4.437 5.221 1.00 93.81 75 SER A CA 1
ATOM 570 C C . SER A 1 75 ? -14.196 -4.799 6.613 1.00 93.81 75 SER A C 1
ATOM 572 O O . SER A 1 75 ? -13.997 -3.889 7.429 1.00 93.81 75 SER A O 1
ATOM 574 N N . PRO A 1 76 ? -13.808 -6.066 6.874 1.00 95.75 76 PRO A N 1
ATOM 575 C CA . PRO A 1 76 ? -13.199 -6.468 8.148 1.00 95.75 76 PRO A CA 1
ATOM 576 C C . PRO A 1 76 ? -11.978 -5.629 8.536 1.00 95.75 76 PRO A C 1
ATOM 578 O O . PRO A 1 76 ? -11.729 -5.365 9.707 1.00 95.75 76 PRO A O 1
ATOM 581 N N . THR A 1 77 ? -11.217 -5.145 7.546 1.00 93.00 77 THR A N 1
ATOM 582 C CA . THR A 1 77 ? -10.086 -4.246 7.815 1.00 93.00 77 THR A CA 1
ATOM 583 C C . THR A 1 77 ? -10.549 -2.915 8.396 1.00 93.00 77 THR A C 1
ATOM 585 O O . THR A 1 77 ? -9.950 -2.440 9.352 1.00 93.00 77 THR A O 1
ATOM 588 N N . THR A 1 78 ? -11.596 -2.316 7.827 1.00 95.25 78 THR A N 1
ATOM 589 C CA . THR A 1 78 ? -12.153 -1.045 8.304 1.00 95.25 78 THR A CA 1
ATOM 590 C C . THR A 1 78 ? -12.646 -1.181 9.741 1.00 95.25 78 THR A C 1
ATOM 592 O O . THR A 1 78 ? -12.315 -0.342 10.573 1.00 95.25 78 THR A O 1
ATOM 595 N N . ILE A 1 79 ? -13.375 -2.263 10.029 1.00 97.12 79 ILE A N 1
ATOM 596 C CA . ILE A 1 79 ? -13.937 -2.549 11.352 1.00 97.12 79 ILE A CA 1
ATOM 597 C C . ILE A 1 79 ? -12.816 -2.684 12.386 1.00 97.12 79 ILE A C 1
ATOM 599 O O . ILE A 1 79 ? -12.776 -1.932 13.356 1.00 97.12 79 ILE A O 1
ATOM 603 N N . GLU A 1 80 ? -11.851 -3.575 12.146 1.00 97.12 80 GLU A N 1
ATOM 604 C CA . GLU A 1 80 ? -10.775 -3.837 13.109 1.00 97.12 80 GLU A CA 1
ATOM 605 C C . GLU A 1 80 ? -9.806 -2.654 13.262 1.00 97.12 80 GLU A C 1
ATOM 607 O O . GLU A 1 80 ? -9.229 -2.464 14.335 1.00 97.12 80 GLU A O 1
ATOM 612 N N . THR A 1 81 ? -9.626 -1.826 12.224 1.00 95.75 81 THR A N 1
ATOM 613 C CA . THR A 1 81 ? -8.883 -0.563 12.350 1.00 95.75 81 THR A CA 1
ATOM 614 C C . THR A 1 81 ? -9.629 0.427 13.238 1.00 95.75 81 THR A C 1
ATOM 616 O O . THR A 1 81 ? -8.998 1.033 14.097 1.00 95.75 81 THR A O 1
ATOM 619 N N . THR A 1 82 ? -10.949 0.572 13.088 1.00 97.25 82 THR A N 1
ATOM 620 C CA . THR A 1 82 ? -11.739 1.435 13.976 1.00 97.25 82 THR A CA 1
ATOM 621 C C . THR A 1 82 ? -11.688 0.946 15.424 1.00 97.25 82 THR A C 1
ATOM 623 O O . THR A 1 82 ? -11.403 1.755 16.301 1.00 97.25 82 THR A O 1
ATOM 626 N N . VAL A 1 83 ? -11.852 -0.360 15.675 1.00 97.62 83 VAL A N 1
ATOM 627 C CA . VAL A 1 83 ? -11.705 -0.940 17.026 1.00 97.62 83 VAL A CA 1
ATOM 628 C C . VAL A 1 83 ? -10.319 -0.639 17.601 1.00 97.62 83 VAL A C 1
ATOM 630 O O . VAL A 1 83 ? -10.209 -0.141 18.716 1.00 97.62 83 VAL A O 1
ATOM 633 N N . SER A 1 84 ? -9.250 -0.886 16.838 1.00 97.00 84 SER A N 1
ATOM 634 C CA . SER A 1 84 ? -7.876 -0.658 17.311 1.00 97.00 84 SER A CA 1
ATOM 635 C C . SER A 1 84 ? -7.607 0.811 17.658 1.00 97.00 84 SER A C 1
ATOM 637 O O . SER A 1 84 ? -6.973 1.087 18.680 1.00 97.00 84 SER A O 1
ATOM 639 N N . ASP A 1 85 ? -8.104 1.743 16.840 1.00 96.94 85 ASP A N 1
ATOM 640 C CA . ASP A 1 85 ? -7.951 3.183 17.066 1.00 96.94 85 ASP A CA 1
ATOM 641 C C . ASP A 1 85 ? -8.737 3.620 18.322 1.00 96.94 85 ASP A C 1
ATOM 643 O O . ASP A 1 85 ? -8.189 4.327 19.165 1.00 96.94 85 ASP A O 1
ATOM 647 N N . VAL A 1 86 ? -9.967 3.125 18.517 1.00 97.19 86 VAL A N 1
ATOM 648 C CA . VAL A 1 86 ? -10.783 3.401 19.717 1.00 97.19 86 VAL A CA 1
ATOM 649 C C . VAL A 1 86 ? -10.123 2.872 20.991 1.00 97.19 86 VAL A C 1
ATOM 651 O O . VAL A 1 86 ? -9.979 3.616 21.957 1.00 97.19 86 VAL A O 1
ATOM 654 N N . LEU A 1 87 ? -9.637 1.627 20.997 1.00 97.19 87 LEU A N 1
ATOM 655 C CA . LEU A 1 87 ? -8.921 1.079 22.157 1.00 97.19 87 LEU A CA 1
ATOM 656 C C . LEU A 1 87 ? -7.634 1.861 22.468 1.00 97.19 87 LEU A C 1
ATOM 658 O O . LEU A 1 87 ? -7.234 1.958 23.626 1.00 97.19 87 LEU A O 1
ATOM 662 N N . THR A 1 88 ? -6.985 2.421 21.444 1.00 96.50 88 THR A N 1
ATOM 663 C CA . THR A 1 88 ? -5.798 3.271 21.615 1.00 96.50 88 THR A CA 1
ATOM 664 C C . THR A 1 88 ? -6.161 4.610 22.255 1.00 96.50 88 THR A C 1
ATOM 666 O O . THR A 1 88 ? -5.478 5.026 23.188 1.00 96.50 88 THR A O 1
ATOM 669 N N . ILE A 1 89 ? -7.267 5.232 21.834 1.00 96.31 89 ILE A N 1
ATOM 670 C CA . ILE A 1 89 ? -7.806 6.453 22.453 1.00 96.31 89 ILE A CA 1
ATOM 671 C C . ILE A 1 89 ? -8.139 6.206 23.932 1.00 96.31 89 ILE A C 1
ATOM 673 O O . ILE A 1 89 ? -7.714 6.977 24.792 1.00 96.31 89 ILE A O 1
ATOM 677 N N . LEU A 1 90 ? -8.840 5.110 24.250 1.00 96.69 90 LEU A N 1
ATOM 678 C CA . LEU A 1 90 ? -9.200 4.768 25.634 1.00 96.69 90 LEU A CA 1
ATOM 679 C C . LEU A 1 90 ? -7.958 4.550 26.514 1.00 96.69 90 LEU A C 1
ATOM 681 O O . LEU A 1 90 ? -7.897 5.076 27.623 1.00 96.69 90 LEU A O 1
ATOM 685 N N . ARG A 1 91 ? -6.934 3.848 26.000 1.00 96.25 91 ARG A N 1
ATOM 686 C CA . ARG A 1 91 ? -5.639 3.682 26.688 1.00 96.25 91 ARG A CA 1
ATOM 687 C C . ARG A 1 91 ? -4.954 5.023 26.944 1.00 96.25 91 ARG A C 1
ATOM 689 O O . ARG A 1 91 ? -4.542 5.291 28.069 1.00 96.25 91 ARG A O 1
ATOM 696 N N . GLY A 1 92 ? -4.857 5.873 25.922 1.00 95.06 92 GLY A N 1
ATOM 697 C CA . GLY A 1 92 ? -4.192 7.174 26.026 1.00 95.06 92 GLY A CA 1
ATOM 698 C C . GLY A 1 92 ? -4.900 8.163 26.956 1.00 95.06 92 GLY A C 1
ATOM 699 O O . GLY A 1 92 ? -4.258 9.034 27.532 1.00 95.06 92 GLY A O 1
ATOM 700 N N . THR A 1 93 ? -6.207 7.999 27.159 1.00 95.31 93 THR A N 1
ATOM 701 C CA . THR A 1 93 ? -7.015 8.831 28.067 1.00 95.31 93 THR A CA 1
ATOM 702 C C . THR A 1 93 ? -7.221 8.225 29.454 1.00 95.31 93 THR A C 1
ATOM 704 O O . THR A 1 93 ? -7.919 8.819 30.275 1.00 95.31 93 THR A O 1
ATOM 707 N N . LYS A 1 94 ? -6.581 7.083 29.748 1.00 95.62 94 LYS A N 1
ATOM 708 C CA . LYS A 1 94 ? -6.709 6.341 31.016 1.00 95.62 94 LYS A CA 1
ATOM 709 C C . LYS A 1 94 ? -8.153 5.914 31.338 1.00 95.62 94 LYS A C 1
ATOM 711 O O . LYS A 1 94 ? -8.501 5.730 32.502 1.00 95.62 94 LYS A O 1
ATOM 716 N N . CYS A 1 95 ? -9.000 5.747 30.323 1.00 95.19 95 CYS A N 1
ATOM 717 C CA . CYS A 1 95 ? -10.322 5.145 30.485 1.00 95.19 95 CYS A CA 1
ATOM 718 C C . CYS A 1 95 ? -10.209 3.623 30.670 1.00 95.19 95 CYS A C 1
ATOM 720 O O . CYS A 1 95 ? -9.221 3.009 30.267 1.00 95.19 95 CYS A O 1
ATOM 722 N N . LYS A 1 96 ? -11.255 2.986 31.218 1.00 96.06 96 LYS A N 1
ATOM 723 C CA . LYS A 1 96 ? -11.362 1.517 31.232 1.00 96.06 96 LYS A CA 1
ATOM 724 C C . LYS A 1 96 ? -11.376 0.993 29.790 1.00 96.06 96 LYS A C 1
ATOM 726 O O . LYS A 1 96 ? -12.178 1.445 28.974 1.00 96.06 96 LYS A O 1
ATOM 731 N N . VAL A 1 97 ? -10.484 0.052 29.488 1.00 97.75 97 VAL A N 1
ATOM 732 C CA . VAL A 1 97 ? -10.300 -0.505 28.141 1.00 97.75 97 VAL A CA 1
ATOM 733 C C . VAL A 1 97 ? -10.958 -1.886 28.087 1.00 97.75 97 VAL A C 1
ATOM 735 O O . VAL A 1 97 ? -10.559 -2.751 28.867 1.00 97.75 97 VAL A O 1
ATOM 738 N N . PRO A 1 98 ? -11.945 -2.115 27.205 1.00 96.88 98 PRO A N 1
ATOM 739 C CA . PRO A 1 98 ? -12.541 -3.435 27.038 1.00 96.88 98 PRO A CA 1
ATOM 740 C C . PRO A 1 98 ? -11.572 -4.407 26.350 1.00 96.88 98 PRO A C 1
ATOM 742 O O . PRO A 1 98 ? -10.606 -3.997 25.692 1.00 96.88 98 PRO A O 1
ATOM 745 N N . SER A 1 99 ? -11.856 -5.703 26.456 1.00 96.62 99 SER A N 1
ATOM 746 C CA . SER A 1 99 ? -11.170 -6.729 25.678 1.00 96.62 99 SER A CA 1
ATOM 747 C C . SER A 1 99 ? -11.376 -6.486 24.184 1.00 96.62 99 SER A C 1
ATOM 749 O O . SER A 1 99 ? -12.464 -6.149 23.714 1.00 96.62 99 SER A O 1
ATOM 751 N N . ALA A 1 100 ? -10.322 -6.698 23.393 1.00 95.19 100 ALA A N 1
ATOM 752 C CA . ALA A 1 100 ? -10.448 -6.637 21.942 1.00 95.19 100 ALA A CA 1
ATOM 753 C C . ALA A 1 100 ? -11.317 -7.781 21.390 1.00 95.19 100 ALA A C 1
ATOM 755 O O . ALA A 1 100 ? -11.814 -7.656 20.270 1.00 95.19 100 ALA A O 1
ATOM 756 N N . GLY A 1 101 ? -11.491 -8.879 22.136 1.00 96.12 101 GLY A N 1
ATOM 757 C CA . GLY A 1 101 ? -12.234 -10.068 21.715 1.00 96.12 101 GLY A CA 1
ATOM 758 C C . GLY A 1 101 ? -11.666 -10.754 20.464 1.00 96.12 101 GLY A C 1
ATOM 759 O O . GLY A 1 101 ? -10.554 -10.467 20.002 1.00 96.12 101 GLY A O 1
ATOM 760 N N . ARG A 1 102 ? -12.451 -11.667 19.879 1.00 96.50 102 ARG A N 1
ATOM 761 C CA . ARG A 1 102 ? -12.088 -12.350 18.630 1.00 96.50 102 ARG A CA 1
ATOM 762 C C . ARG A 1 102 ? -12.180 -11.376 17.453 1.00 96.50 102 ARG A C 1
ATOM 764 O O . ARG A 1 102 ? -13.242 -10.840 17.150 1.00 96.50 102 ARG A O 1
ATOM 771 N N . ARG A 1 103 ? -11.057 -11.159 16.764 1.00 97.25 103 ARG A N 1
ATOM 772 C CA . ARG A 1 103 ? -11.001 -10.299 15.571 1.00 97.25 103 ARG A CA 1
ATOM 773 C C . ARG A 1 103 ? -11.666 -10.971 14.373 1.00 97.25 103 ARG A C 1
ATOM 775 O O . ARG A 1 103 ? -11.523 -12.179 14.178 1.00 97.25 103 ARG A O 1
ATOM 782 N N . LEU A 1 104 ? -12.306 -10.172 13.522 1.00 96.38 104 LEU A N 1
ATOM 783 C CA . LEU A 1 104 ? -12.832 -10.643 12.242 1.00 96.38 104 LEU A CA 1
ATOM 784 C C . LEU A 1 104 ? -11.698 -11.170 11.350 1.00 96.38 104 LEU A C 1
ATOM 786 O O . LEU A 1 104 ? -10.640 -10.540 11.214 1.00 96.38 104 LEU A O 1
ATOM 790 N N . ARG A 1 105 ? -11.929 -12.317 10.698 1.00 95.00 105 ARG A N 1
ATOM 791 C CA . ARG A 1 105 ? -10.987 -12.875 9.722 1.00 95.00 105 ARG A CA 1
ATOM 792 C C . ARG A 1 105 ? -10.894 -11.911 8.544 1.00 95.00 105 ARG A C 1
ATOM 794 O O . ARG A 1 105 ? -11.878 -11.637 7.862 1.00 95.00 105 ARG A O 1
ATOM 801 N N . LYS A 1 106 ? -9.699 -11.371 8.306 1.00 88.62 106 LYS A N 1
ATOM 802 C CA . LYS A 1 106 ? -9.455 -10.561 7.112 1.00 88.62 106 LYS A CA 1
ATOM 803 C C . LYS A 1 106 ? -9.437 -11.503 5.907 1.00 88.62 106 LYS A C 1
ATOM 805 O O . LYS A 1 106 ? -8.700 -12.491 5.967 1.00 88.62 106 LYS A O 1
ATOM 810 N N . PRO A 1 107 ? -10.206 -11.225 4.839 1.00 81.56 107 PRO A N 1
ATOM 811 C CA . PRO A 1 107 ? -10.026 -11.953 3.596 1.00 81.56 107 PRO A CA 1
ATOM 812 C C . PRO A 1 107 ? -8.576 -11.771 3.150 1.00 81.56 107 PRO A C 1
ATOM 814 O O . PRO A 1 107 ? -7.998 -10.687 3.310 1.00 81.56 107 PRO A O 1
ATOM 817 N N . ILE A 1 108 ? -7.973 -12.848 2.655 1.00 76.69 108 ILE A N 1
ATOM 818 C CA . ILE A 1 108 ? -6.653 -12.771 2.038 1.00 76.69 108 ILE A CA 1
ATOM 819 C C . ILE A 1 108 ? -6.828 -11.860 0.817 1.00 76.69 108 ILE A C 1
ATOM 821 O O . ILE A 1 108 ? -7.735 -12.114 0.027 1.00 76.69 108 ILE A O 1
ATOM 825 N N . PRO A 1 109 ? -6.051 -10.771 0.678 1.00 71.06 109 PRO A N 1
ATOM 826 C CA . PRO A 1 109 ? -6.137 -9.938 -0.511 1.00 71.06 109 PRO A CA 1
ATOM 827 C C . PRO A 1 109 ? -5.829 -10.800 -1.739 1.00 71.06 109 PRO A C 1
ATOM 829 O O . PRO A 1 109 ? -4.700 -11.251 -1.900 1.00 71.06 109 PRO A O 1
ATOM 832 N N . THR A 1 110 ? -6.825 -11.041 -2.589 1.00 63.69 110 THR A N 1
ATOM 833 C CA . THR A 1 110 ? -6.672 -11.713 -3.888 1.00 63.69 110 THR A CA 1
ATOM 834 C C . THR A 1 110 ? -6.423 -10.658 -4.958 1.00 63.69 110 THR A C 1
ATOM 836 O O . THR A 1 110 ? -7.191 -10.508 -5.906 1.00 63.69 110 THR A O 1
ATOM 839 N N . ALA A 1 111 ? -5.406 -9.825 -4.739 1.00 65.19 111 ALA A N 1
ATOM 840 C CA . ALA A 1 111 ? -5.008 -8.839 -5.726 1.00 65.19 111 ALA A CA 1
ATOM 841 C C . ALA A 1 111 ? -4.535 -9.581 -6.981 1.00 65.19 111 ALA A C 1
ATOM 843 O O . ALA A 1 111 ? -3.451 -10.159 -6.974 1.00 65.19 111 ALA A O 1
ATOM 844 N N . GLU A 1 112 ? -5.351 -9.580 -8.034 1.00 70.88 112 GLU A N 1
ATOM 845 C CA . GLU A 1 112 ? -4.917 -10.017 -9.359 1.00 70.88 112 GLU A CA 1
ATOM 846 C C . GLU A 1 112 ? -3.758 -9.116 -9.785 1.00 70.88 112 GLU A C 1
ATOM 848 O O . GLU A 1 112 ? -3.914 -7.897 -9.934 1.00 70.88 112 GLU A O 1
ATOM 853 N N . GLN A 1 113 ? -2.574 -9.708 -9.921 1.00 69.38 113 GLN A N 1
ATOM 854 C CA . GLN A 1 113 ? -1.441 -9.000 -10.490 1.00 69.38 113 GLN A CA 1
ATOM 855 C C . GLN A 1 113 ? -1.716 -8.773 -11.980 1.00 69.38 113 GLN A C 1
ATOM 857 O O . GLN A 1 113 ? -2.236 -9.671 -12.644 1.00 69.38 113 GLN A O 1
ATOM 862 N N . PRO A 1 114 ? -1.401 -7.586 -12.521 1.00 74.19 114 PRO A N 1
ATOM 863 C CA . PRO A 1 114 ? -1.502 -7.377 -13.956 1.00 74.19 114 PRO A CA 1
ATOM 864 C C . PRO A 1 114 ? -0.534 -8.318 -14.680 1.00 74.19 114 PRO A C 1
ATOM 866 O O . PRO A 1 114 ? 0.615 -8.458 -14.261 1.00 74.19 114 PRO A O 1
ATOM 869 N N . SER A 1 115 ? -0.986 -8.929 -15.775 1.00 80.25 115 SER A N 1
ATOM 870 C CA . SER A 1 115 ? -0.103 -9.719 -16.633 1.00 80.25 115 SER A CA 1
ATOM 871 C C . SER A 1 115 ? 0.956 -8.823 -17.290 1.00 80.25 115 SER A C 1
ATOM 873 O O . SER A 1 115 ? 0.796 -7.603 -17.404 1.00 80.25 115 SER A O 1
ATOM 875 N N . THR A 1 116 ? 2.053 -9.416 -17.765 1.00 76.75 116 THR A N 1
ATOM 876 C CA . THR A 1 116 ? 3.053 -8.680 -18.558 1.00 76.75 116 THR A CA 1
ATOM 877 C C . THR A 1 116 ? 2.430 -8.072 -19.817 1.00 76.75 116 THR A C 1
ATOM 879 O O . THR A 1 116 ? 2.773 -6.953 -20.192 1.00 76.75 116 THR A O 1
ATOM 882 N N . GLU A 1 117 ? 1.463 -8.766 -20.421 1.00 82.44 117 GLU A N 1
ATOM 883 C CA . GLU A 1 117 ? 0.702 -8.281 -21.574 1.00 82.44 117 GLU A CA 1
ATOM 884 C C . GLU A 1 117 ? -0.112 -7.024 -21.231 1.00 82.44 117 GLU A C 1
ATOM 886 O O . GLU A 1 117 ? -0.050 -6.026 -21.950 1.00 82.44 117 GLU A O 1
ATOM 891 N N . ASP A 1 118 ? -0.809 -7.022 -20.091 1.00 83.94 118 ASP A N 1
ATOM 892 C CA . ASP A 1 118 ? -1.561 -5.862 -19.605 1.00 83.94 118 ASP A CA 1
ATOM 893 C C . ASP A 1 118 ? -0.654 -4.648 -19.382 1.00 83.94 118 ASP A C 1
ATOM 895 O O . ASP A 1 118 ? -1.019 -3.516 -19.711 1.00 83.94 118 ASP A O 1
ATOM 899 N N . ILE A 1 119 ? 0.540 -4.867 -18.823 1.00 80.19 119 ILE A N 1
ATOM 900 C CA . ILE A 1 119 ? 1.535 -3.805 -18.641 1.00 80.19 119 ILE A CA 1
ATOM 901 C C . ILE A 1 119 ? 2.002 -3.289 -20.007 1.00 80.19 119 ILE A C 1
ATOM 903 O O . ILE A 1 119 ? 2.052 -2.074 -20.199 1.00 80.19 119 ILE A O 1
ATOM 907 N N . GLY A 1 120 ? 2.268 -4.179 -20.969 1.00 77.44 120 GLY A N 1
ATOM 908 C CA . GLY A 1 120 ? 2.649 -3.824 -22.338 1.00 77.44 120 GLY A CA 1
ATOM 909 C C . GLY A 1 120 ? 1.599 -2.964 -23.049 1.00 77.44 120 GLY A C 1
ATOM 910 O O . GLY A 1 120 ? 1.938 -1.923 -23.616 1.00 77.44 120 GLY A O 1
ATOM 911 N N . LYS A 1 121 ? 0.312 -3.321 -22.937 1.00 83.75 121 LYS A N 1
ATOM 912 C CA . LYS A 1 121 ? -0.808 -2.538 -23.496 1.00 83.75 121 LYS A CA 1
ATOM 913 C C . LYS A 1 121 ? -0.858 -1.123 -22.918 1.00 83.75 121 LYS A C 1
ATOM 915 O O . LYS A 1 121 ? -1.017 -0.152 -23.654 1.00 83.75 121 LYS A O 1
ATOM 920 N N . VAL A 1 122 ? -0.686 -0.985 -21.601 1.00 80.94 122 VAL A N 1
ATOM 921 C CA . VAL A 1 122 ? -0.654 0.320 -20.913 1.00 80.94 122 VAL A CA 1
ATOM 922 C C . VAL A 1 122 ? 0.576 1.133 -21.320 1.00 80.94 122 VAL A C 1
ATOM 924 O O . VAL A 1 122 ? 0.470 2.336 -21.564 1.00 80.94 122 VAL A O 1
ATOM 927 N N . TYR A 1 123 ? 1.731 0.477 -21.413 1.00 82.94 123 TYR A N 1
ATOM 928 C CA . TYR A 1 123 ? 3.004 1.076 -21.795 1.00 82.94 123 TYR A CA 1
ATOM 929 C C . TYR A 1 123 ? 2.962 1.654 -23.218 1.00 82.94 123 TYR A C 1
ATOM 931 O O . TYR A 1 123 ? 3.403 2.785 -23.433 1.00 82.94 123 TYR A O 1
ATOM 939 N N . ALA A 1 124 ? 2.357 0.937 -24.171 1.00 78.31 124 ALA A N 1
ATOM 940 C CA . ALA A 1 124 ? 2.228 1.368 -25.565 1.00 78.31 124 ALA A CA 1
ATOM 941 C C . ALA A 1 124 ? 1.451 2.688 -25.728 1.00 78.31 124 ALA A C 1
ATOM 943 O O . ALA A 1 124 ? 1.724 3.475 -26.633 1.00 78.31 124 ALA A O 1
ATOM 944 N N . ILE A 1 125 ? 0.507 2.972 -24.825 1.00 86.06 125 ILE A N 1
ATOM 945 C CA . ILE A 1 125 ? -0.328 4.181 -24.880 1.00 86.06 125 ILE A CA 1
ATOM 946 C C . ILE A 1 125 ? 0.048 5.241 -23.837 1.00 86.06 125 ILE A C 1
ATOM 948 O O . ILE A 1 125 ? -0.682 6.230 -23.679 1.00 86.06 125 ILE A O 1
ATOM 952 N N . ALA A 1 126 ? 1.176 5.067 -23.140 1.00 83.06 126 ALA A N 1
ATOM 953 C CA . ALA A 1 126 ? 1.625 5.943 -22.057 1.00 83.06 126 ALA A CA 1
ATOM 954 C C . ALA A 1 126 ? 1.720 7.420 -22.481 1.00 83.06 126 ALA A C 1
ATOM 956 O O . ALA A 1 126 ? 1.421 8.307 -21.682 1.00 83.06 126 ALA A O 1
ATOM 957 N N . ARG A 1 127 ? 1.999 7.694 -23.766 1.00 84.12 127 ARG A N 1
ATOM 958 C CA . ARG A 1 127 ? 2.013 9.053 -24.346 1.00 84.12 127 ARG A CA 1
ATOM 959 C C . ARG A 1 127 ? 0.703 9.825 -24.169 1.00 84.12 127 ARG A C 1
ATOM 961 O O . ARG A 1 127 ? 0.698 11.046 -24.231 1.00 84.12 127 ARG A O 1
ATOM 968 N N . SER A 1 128 ? -0.415 9.123 -23.985 1.00 83.44 128 SER A N 1
ATOM 969 C CA . SER A 1 128 ? -1.731 9.746 -23.830 1.00 83.44 128 SER A CA 1
ATOM 970 C C . SER A 1 128 ? -2.085 10.115 -22.389 1.00 83.44 128 SER A C 1
ATOM 972 O O . SER A 1 128 ? -3.148 10.697 -22.155 1.00 83.44 128 SER A O 1
ATOM 974 N N . ALA A 1 129 ? -1.223 9.794 -21.419 1.00 82.38 129 ALA A N 1
ATOM 975 C CA . ALA A 1 129 ? -1.426 10.219 -20.043 1.00 82.38 129 ALA A CA 1
ATOM 976 C C . ALA A 1 129 ? -1.246 11.727 -19.902 1.00 82.38 129 ALA A C 1
ATOM 978 O O . ALA A 1 129 ? -0.335 12.338 -20.467 1.00 82.38 129 ALA A O 1
ATOM 979 N N . ARG A 1 130 ? -2.114 12.339 -19.093 1.00 79.50 130 ARG A N 1
ATOM 980 C CA . ARG A 1 130 ? -1.994 13.762 -18.801 1.00 79.50 130 ARG A CA 1
ATOM 981 C C . ARG A 1 130 ? -0.906 13.975 -17.766 1.00 79.50 130 ARG A C 1
ATOM 983 O O . ARG A 1 130 ? -0.877 13.321 -16.727 1.00 79.50 130 ARG A O 1
ATOM 990 N N . PHE A 1 131 ? -0.065 14.963 -18.019 1.00 73.12 131 PHE A N 1
ATOM 991 C CA . PHE A 1 131 ? 0.797 15.517 -16.991 1.00 73.12 131 PHE A CA 1
ATOM 992 C C . PHE A 1 131 ? -0.043 16.421 -16.079 1.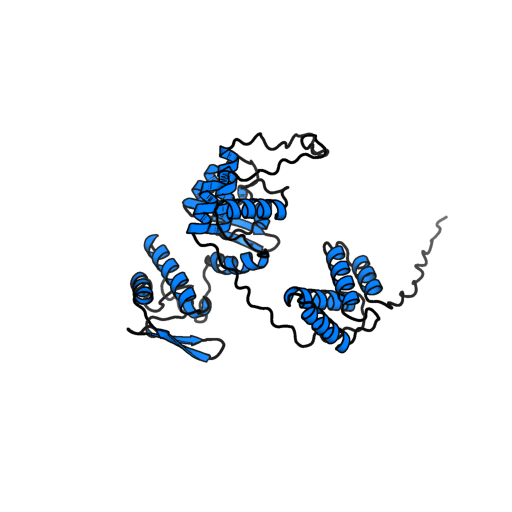00 73.12 131 PHE A C 1
ATOM 994 O O . PHE A 1 131 ? -0.942 17.113 -16.576 1.00 73.12 131 PHE A O 1
ATOM 1001 N N . PRO A 1 132 ? 0.175 16.428 -14.756 1.00 63.69 132 PRO A N 1
ATOM 1002 C CA . PRO A 1 132 ? -0.499 17.379 -13.892 1.00 63.69 132 PRO A CA 1
ATOM 1003 C C . PRO A 1 132 ? -0.009 18.779 -14.252 1.00 63.69 132 PRO A C 1
ATOM 1005 O O . PRO A 1 132 ? 1.106 19.172 -13.923 1.00 63.69 132 PRO A O 1
ATOM 1008 N N . ARG A 1 133 ? -0.867 19.546 -14.923 1.00 57.66 133 ARG A N 1
ATOM 1009 C CA . ARG A 1 133 ? -0.700 20.993 -15.015 1.00 57.66 133 ARG A CA 1
ATOM 1010 C C . ARG A 1 133 ? -0.980 21.549 -13.628 1.00 57.66 133 ARG A C 1
ATOM 1012 O O . ARG A 1 133 ? -2.079 21.367 -13.104 1.00 57.66 133 ARG A O 1
ATOM 1019 N N . ARG A 1 134 ? 0.014 22.173 -13.002 1.00 48.91 134 ARG A N 1
ATOM 1020 C CA . ARG A 1 134 ? -0.215 22.919 -11.769 1.00 48.91 134 ARG A CA 1
ATOM 1021 C C . ARG A 1 134 ? -0.572 24.347 -12.174 1.00 48.91 134 ARG A C 1
ATOM 1023 O O . ARG A 1 134 ? 0.306 25.157 -12.437 1.00 48.91 134 ARG A O 1
ATOM 1030 N N . THR A 1 135 ? -1.864 24.623 -12.271 1.00 42.78 135 THR A N 1
ATOM 1031 C CA . THR A 1 135 ? -2.386 25.988 -12.169 1.00 42.78 135 THR A CA 1
ATOM 1032 C C . THR A 1 135 ? -2.688 26.216 -10.696 1.00 42.78 135 THR A C 1
ATOM 1034 O O . THR A 1 135 ? -3.516 25.500 -10.130 1.00 42.78 135 THR A O 1
ATOM 1037 N N . VAL A 1 136 ? -1.991 27.151 -10.060 1.00 40.78 136 VAL A N 1
ATOM 1038 C CA . VAL A 1 136 ? -2.468 27.739 -8.806 1.00 40.78 136 VAL A CA 1
ATOM 1039 C C . VAL A 1 136 ? -3.171 29.016 -9.256 1.00 40.78 136 VAL A C 1
ATOM 1041 O O . VAL A 1 136 ? -2.534 29.905 -9.803 1.00 40.78 136 VAL A O 1
ATOM 1044 N N . ASP A 1 137 ? -4.500 29.024 -9.173 1.00 43.88 137 ASP A N 1
ATOM 1045 C CA . ASP A 1 137 ? -5.346 30.196 -9.450 1.00 43.88 137 ASP A CA 1
ATOM 1046 C C . ASP A 1 137 ? -5.193 30.821 -10.849 1.00 43.88 137 ASP A C 1
ATOM 1048 O O . ASP A 1 137 ? -5.157 32.035 -11.010 1.00 43.88 137 ASP A O 1
ATOM 1052 N N . GLY A 1 138 ? -5.076 29.990 -11.891 1.00 43.97 138 GLY A N 1
ATOM 1053 C CA . GLY A 1 138 ? -4.951 30.468 -13.277 1.00 43.97 138 GLY A CA 1
ATOM 1054 C C . GLY A 1 138 ? -3.582 31.063 -13.632 1.00 43.97 138 GLY A C 1
ATOM 1055 O O . GLY A 1 138 ? -3.292 31.219 -14.813 1.00 43.97 138 GLY A O 1
ATOM 1056 N N . ASN A 1 139 ? -2.706 31.273 -12.647 1.00 40.38 139 ASN A N 1
ATOM 1057 C CA . ASN A 1 139 ? -1.330 31.698 -12.850 1.00 40.38 139 ASN A CA 1
ATOM 1058 C C . ASN A 1 139 ? -0.359 30.514 -12.697 1.00 40.38 139 ASN A C 1
ATOM 1060 O O . ASN A 1 139 ? -0.555 29.574 -11.915 1.00 40.38 139 ASN A O 1
ATOM 1064 N N . LEU A 1 140 ? 0.698 30.524 -13.509 1.00 44.69 140 LEU A N 1
ATOM 1065 C CA . LEU A 1 140 ? 1.805 29.575 -13.410 1.00 44.69 140 LEU A CA 1
ATOM 1066 C C . LEU A 1 140 ? 2.386 29.637 -11.986 1.00 44.69 140 LEU A C 1
ATOM 1068 O O . L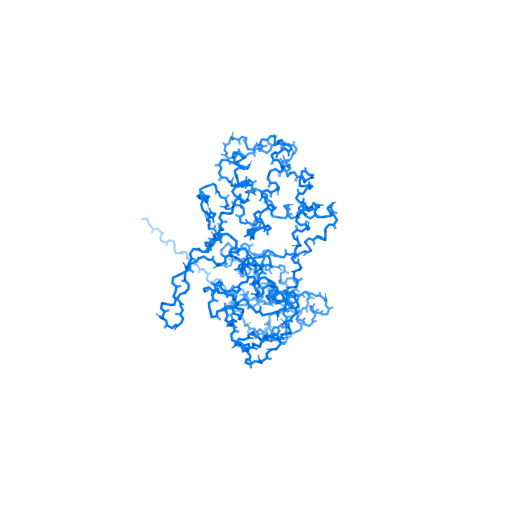EU A 1 140 ? 2.647 30.714 -11.460 1.00 44.69 140 LEU A O 1
ATOM 1072 N N . CYS A 1 141 ? 2.546 28.479 -11.341 1.00 46.62 141 CYS A N 1
ATOM 1073 C CA . CYS A 1 141 ? 2.907 28.385 -9.925 1.00 46.62 141 CYS A CA 1
ATOM 1074 C C . CYS A 1 141 ? 4.225 29.108 -9.594 1.00 46.62 141 CYS A C 1
ATOM 1076 O O . CYS A 1 141 ? 5.299 28.604 -9.924 1.00 46.62 141 CYS A O 1
ATOM 1078 N N . TYR A 1 142 ? 4.128 30.214 -8.856 1.00 38.50 142 TYR A N 1
ATOM 1079 C CA . TYR A 1 142 ? 5.228 30.816 -8.105 1.00 38.50 142 TYR A CA 1
ATOM 1080 C C . TYR A 1 142 ? 5.377 30.118 -6.745 1.00 38.50 142 TYR A C 1
ATOM 1082 O O . TYR A 1 142 ? 4.395 29.852 -6.053 1.00 38.50 142 TYR A O 1
ATOM 1090 N N . ASP A 1 143 ? 6.612 29.809 -6.357 1.00 44.97 143 ASP A N 1
ATOM 1091 C CA . ASP A 1 143 ? 6.973 29.552 -4.963 1.00 44.97 143 ASP A CA 1
ATOM 1092 C C . ASP A 1 143 ? 7.417 30.886 -4.347 1.00 44.97 143 ASP A C 1
ATOM 1094 O O . ASP A 1 143 ? 8.453 31.433 -4.725 1.00 44.97 143 ASP A O 1
ATOM 1098 N N . GLY A 1 144 ? 6.612 31.419 -3.424 1.00 42.00 144 GLY A N 1
ATOM 1099 C CA . GLY A 1 144 ? 6.855 32.709 -2.775 1.00 42.00 144 GLY A CA 1
ATOM 1100 C C . GLY A 1 144 ? 8.078 32.752 -1.852 1.00 42.00 144 GLY A C 1
ATOM 1101 O O . GLY A 1 144 ? 8.455 33.839 -1.434 1.00 42.00 144 GLY A O 1
ATOM 1102 N N . ALA A 1 145 ? 8.717 31.618 -1.540 1.00 42.91 145 ALA A N 1
ATOM 1103 C CA . ALA A 1 145 ? 9.867 31.580 -0.633 1.00 42.91 145 ALA A CA 1
ATOM 1104 C C . ALA A 1 145 ? 11.231 31.614 -1.346 1.00 42.91 145 ALA A C 1
ATOM 1106 O O . ALA A 1 145 ? 12.229 31.974 -0.728 1.00 42.91 145 ALA A O 1
ATOM 1107 N N . SER A 1 146 ? 11.301 31.231 -2.626 1.00 49.47 146 SER A N 1
ATOM 1108 C CA . SER A 1 146 ? 12.578 31.028 -3.334 1.00 49.47 146 SER A CA 1
ATOM 1109 C C . SER A 1 146 ? 12.826 31.977 -4.508 1.00 49.47 146 SER A C 1
ATOM 1111 O O . SER A 1 146 ? 13.918 31.960 -5.075 1.00 49.47 146 SER A O 1
ATOM 1113 N N . GLY A 1 147 ? 11.835 32.783 -4.907 1.00 40.94 147 GLY A N 1
ATOM 1114 C CA . GLY A 1 147 ? 11.956 33.736 -6.020 1.00 40.94 147 GLY A CA 1
ATOM 1115 C C . GLY A 1 147 ? 12.255 33.100 -7.386 1.00 40.94 147 GLY A C 1
ATOM 1116 O O . GLY A 1 147 ? 12.462 33.815 -8.362 1.00 40.94 147 GLY A O 1
ATOM 1117 N N . LYS A 1 148 ? 12.276 31.765 -7.491 1.00 40.84 148 LYS A N 1
ATOM 1118 C CA . LYS A 1 148 ? 12.586 31.039 -8.724 1.00 40.84 148 LYS A CA 1
ATOM 1119 C C . LYS A 1 148 ? 11.339 30.340 -9.246 1.00 40.84 148 LYS A C 1
ATOM 1121 O O . LYS A 1 148 ? 10.722 29.532 -8.552 1.00 40.84 148 LYS A O 1
ATOM 1126 N N . GLN A 1 149 ? 11.003 30.616 -10.507 1.00 41.50 149 GLN A N 1
ATOM 1127 C CA . GLN A 1 149 ? 10.071 29.805 -11.284 1.00 41.50 149 GLN A CA 1
ATOM 1128 C C . GLN A 1 149 ? 10.521 28.338 -11.227 1.00 41.50 149 GLN A C 1
ATOM 1130 O O . GLN A 1 149 ? 11.532 27.961 -11.811 1.00 41.50 149 GLN A O 1
ATOM 1135 N N . GLN A 1 150 ? 9.742 27.483 -10.571 1.00 45.81 150 GLN A N 1
ATOM 1136 C CA . GLN A 1 150 ? 9.700 26.060 -10.907 1.00 45.81 150 GLN A CA 1
ATOM 1137 C C . GLN A 1 150 ? 8.394 25.785 -11.646 1.00 45.81 150 GLN A C 1
ATOM 1139 O O . GLN A 1 150 ? 7.592 24.922 -11.280 1.00 45.81 150 GLN A O 1
ATOM 1144 N N . CYS A 1 151 ? 8.174 26.551 -12.713 1.00 46.16 151 CYS A N 1
ATOM 1145 C CA . CYS A 1 151 ? 7.429 26.036 -13.842 1.00 46.16 151 CYS A CA 1
ATOM 1146 C C . CYS A 1 151 ? 8.270 24.865 -14.347 1.00 46.16 151 CYS A C 1
ATOM 1148 O O . CYS A 1 151 ? 9.347 25.066 -14.904 1.00 46.16 151 CYS A O 1
ATOM 1150 N N . TRP A 1 152 ? 7.847 23.634 -14.057 1.00 54.47 152 TRP A N 1
ATOM 1151 C CA . TRP A 1 152 ? 8.378 22.475 -14.766 1.00 54.47 152 TRP A CA 1
ATOM 1152 C C . TRP A 1 152 ? 8.324 22.838 -16.248 1.00 54.47 152 TRP A C 1
ATOM 1154 O O . TRP A 1 152 ? 7.251 23.238 -16.704 1.00 54.47 152 TRP A O 1
ATOM 1164 N N . ARG A 1 153 ? 9.485 22.821 -16.923 1.00 57.88 153 ARG A N 1
ATOM 1165 C CA . ARG A 1 153 ? 9.647 23.120 -18.356 1.00 57.88 153 ARG A CA 1
ATOM 1166 C C . ARG A 1 153 ? 8.441 22.612 -19.148 1.00 57.88 153 ARG A C 1
ATOM 1168 O O . ARG A 1 153 ? 7.875 21.584 -18.777 1.00 57.88 153 ARG A O 1
ATOM 1175 N N . ASP A 1 154 ? 8.108 23.258 -20.262 1.00 67.38 154 ASP A N 1
ATOM 1176 C CA . ASP A 1 154 ? 7.186 22.684 -21.244 1.00 67.38 154 ASP A CA 1
ATOM 1177 C C . ASP A 1 154 ? 7.754 21.358 -21.754 1.00 67.38 154 ASP A C 1
ATOM 1179 O O . ASP A 1 154 ? 8.526 21.291 -22.707 1.00 67.38 154 ASP A O 1
ATOM 1183 N N . TRP A 1 155 ? 7.431 20.283 -21.040 1.00 77.56 155 TRP A N 1
ATOM 1184 C CA . TRP A 1 155 ? 7.896 18.951 -21.352 1.00 77.56 155 TRP A CA 1
ATOM 1185 C C . TRP A 1 155 ? 7.313 18.565 -22.697 1.00 77.56 155 TRP A C 1
ATOM 1187 O O . TRP A 1 155 ? 6.084 18.553 -22.890 1.00 77.56 155 TRP A O 1
ATOM 1197 N N . SER A 1 156 ? 8.209 18.204 -23.609 1.00 86.38 156 SER A N 1
ATOM 1198 C CA . SER A 1 156 ? 7.824 17.653 -24.895 1.00 86.38 156 SER A CA 1
ATOM 1199 C C . SER A 1 156 ? 6.943 16.417 -24.682 1.00 86.38 156 SER A C 1
ATOM 1201 O O . SER A 1 156 ? 6.947 15.778 -23.621 1.00 86.38 156 SER A O 1
ATOM 1203 N N . ASP A 1 157 ? 6.164 16.046 -25.695 1.00 84.31 157 ASP A N 1
ATOM 1204 C CA . ASP A 1 157 ? 5.418 14.783 -25.654 1.00 84.31 157 ASP A CA 1
ATOM 1205 C C . ASP A 1 157 ? 6.358 13.586 -25.405 1.00 84.31 157 ASP A C 1
ATOM 1207 O O . ASP A 1 157 ? 5.976 12.628 -24.728 1.00 84.31 157 ASP A O 1
ATOM 1211 N N . GLN A 1 158 ? 7.607 13.679 -25.877 1.00 88.12 158 GLN A N 1
ATOM 1212 C CA . GLN A 1 158 ? 8.642 12.675 -25.663 1.00 88.12 158 GLN A CA 1
ATOM 1213 C C . GLN A 1 158 ? 9.098 12.608 -24.199 1.00 88.12 158 GLN A C 1
ATOM 1215 O O . GLN A 1 158 ? 9.249 11.516 -23.660 1.00 88.12 158 GLN A O 1
ATOM 1220 N N . ASP A 1 159 ? 9.273 13.742 -23.516 1.00 88.31 159 ASP A N 1
ATOM 1221 C CA . ASP A 1 159 ? 9.601 13.776 -22.079 1.00 88.31 159 ASP A CA 1
ATOM 1222 C C . ASP A 1 159 ? 8.496 13.132 -21.245 1.00 88.31 159 ASP A C 1
ATOM 1224 O O . ASP A 1 159 ? 8.753 12.302 -20.370 1.00 88.31 159 ASP A O 1
ATOM 1228 N N . ARG A 1 160 ? 7.240 13.465 -21.567 1.00 84.88 160 ARG A N 1
ATOM 1229 C CA . ARG A 1 160 ? 6.063 12.895 -20.903 1.00 84.88 160 ARG A CA 1
ATOM 1230 C C . ARG A 1 160 ? 5.982 11.388 -21.113 1.00 84.88 160 ARG A C 1
ATOM 1232 O O . ARG A 1 160 ? 5.708 10.661 -20.159 1.00 84.88 160 ARG A O 1
ATOM 1239 N N . LEU A 1 161 ? 6.244 10.914 -22.330 1.00 87.62 161 LEU A N 1
ATOM 1240 C CA . LEU A 1 161 ? 6.296 9.487 -22.634 1.00 87.62 161 LEU A CA 1
ATOM 1241 C C . LEU A 1 161 ? 7.378 8.778 -21.811 1.00 87.62 161 LEU A C 1
ATOM 1243 O O . LEU A 1 161 ? 7.059 7.819 -21.107 1.00 87.62 161 LEU A O 1
ATOM 1247 N N . ARG A 1 162 ? 8.619 9.285 -21.844 1.00 91.88 162 ARG A N 1
ATOM 1248 C CA . ARG A 1 162 ? 9.759 8.723 -21.101 1.00 91.88 162 ARG A CA 1
ATOM 1249 C C . ARG A 1 162 ? 9.464 8.638 -19.607 1.00 91.88 162 ARG A C 1
ATOM 1251 O O . ARG A 1 162 ? 9.646 7.585 -19.003 1.00 91.88 162 ARG A O 1
ATOM 1258 N N . PHE A 1 163 ? 8.905 9.700 -19.031 1.00 91.19 163 PHE A N 1
ATOM 1259 C CA . PHE A 1 163 ? 8.487 9.726 -17.631 1.00 91.19 163 PHE A CA 1
ATOM 1260 C C . PHE A 1 163 ? 7.485 8.618 -17.287 1.00 91.19 163 PHE A C 1
ATOM 1262 O O . PHE A 1 163 ? 7.696 7.867 -16.333 1.00 91.19 163 PHE A O 1
ATOM 1269 N N . TRP A 1 164 ? 6.392 8.498 -18.049 1.00 88.44 164 TRP A N 1
ATOM 1270 C CA . TRP A 1 164 ? 5.349 7.514 -17.747 1.00 88.44 164 TRP A CA 1
ATOM 1271 C C . TRP A 1 164 ? 5.829 6.080 -17.959 1.00 88.44 164 TRP A C 1
ATOM 1273 O O . TRP A 1 164 ? 5.485 5.205 -17.166 1.00 88.44 164 TRP A O 1
ATOM 1283 N N . GLN A 1 165 ? 6.643 5.842 -18.986 1.00 89.69 165 GLN A N 1
ATOM 1284 C CA . GLN A 1 165 ? 7.256 4.542 -19.238 1.00 89.69 165 GLN A CA 1
ATOM 1285 C C . GLN A 1 165 ? 8.206 4.144 -18.108 1.00 89.69 165 GLN A C 1
ATOM 1287 O O . GLN A 1 165 ? 8.064 3.056 -17.557 1.00 89.69 165 GLN A O 1
ATOM 1292 N N . THR A 1 166 ? 9.098 5.042 -17.687 1.00 93.38 166 THR A N 1
ATOM 1293 C CA . THR A 1 166 ? 10.010 4.784 -16.567 1.00 93.38 166 THR A CA 1
ATOM 1294 C C . THR A 1 166 ? 9.249 4.552 -15.262 1.00 93.38 166 THR A C 1
ATOM 1296 O O . THR A 1 166 ? 9.579 3.629 -14.519 1.00 93.38 166 THR A O 1
ATOM 1299 N N . LEU A 1 167 ? 8.169 5.299 -15.002 1.00 90.81 167 LEU A N 1
ATOM 1300 C CA . LEU A 1 167 ? 7.299 5.046 -13.851 1.00 90.81 167 LEU A CA 1
ATOM 1301 C C . LEU A 1 167 ? 6.653 3.651 -13.904 1.00 90.81 167 LEU A C 1
ATOM 1303 O O . LEU A 1 167 ? 6.614 2.951 -12.891 1.00 90.81 167 LEU A O 1
ATOM 1307 N N . LEU A 1 168 ? 6.149 3.233 -15.068 1.00 87.00 168 LEU A N 1
ATOM 1308 C CA . LEU A 1 168 ? 5.550 1.909 -15.264 1.00 87.00 168 LEU A CA 1
ATOM 1309 C C . LEU A 1 168 ? 6.574 0.783 -15.103 1.00 87.00 168 LEU A C 1
ATOM 1311 O O . LEU A 1 168 ? 6.258 -0.219 -14.469 1.00 87.00 168 LEU A O 1
ATOM 1315 N N . VAL A 1 169 ? 7.794 0.949 -15.616 1.00 88.31 169 VAL A N 1
ATOM 1316 C CA . VAL A 1 169 ? 8.873 -0.035 -15.451 1.00 88.31 169 VAL A CA 1
ATOM 1317 C C . VAL A 1 169 ? 9.277 -0.143 -13.983 1.00 88.31 169 VAL A C 1
ATOM 1319 O O . VAL A 1 169 ? 9.279 -1.239 -13.430 1.00 88.31 169 VAL A O 1
ATOM 1322 N N . LEU A 1 170 ? 9.529 0.977 -13.304 1.00 89.56 170 LEU A N 1
ATOM 1323 C CA . LEU A 1 170 ? 9.953 0.958 -11.902 1.00 89.56 170 LEU A CA 1
ATOM 1324 C C . LEU A 1 170 ? 8.857 0.406 -10.964 1.00 89.56 170 LEU A C 1
ATOM 1326 O O . LEU A 1 170 ? 9.142 -0.339 -10.023 1.00 89.56 170 LEU A O 1
ATOM 1330 N N . THR A 1 171 ? 7.583 0.687 -11.240 1.00 86.44 171 THR A N 1
ATOM 1331 C CA . THR A 1 171 ? 6.469 0.111 -10.461 1.00 86.44 171 THR A CA 1
ATOM 1332 C C . THR A 1 171 ? 6.202 -1.352 -10.810 1.00 86.44 171 THR A C 1
ATOM 1334 O O . THR A 1 171 ? 6.078 -2.185 -9.917 1.00 86.44 171 THR A O 1
ATOM 1337 N N . GLY A 1 172 ? 6.112 -1.681 -12.099 1.00 79.69 172 GLY A N 1
ATOM 1338 C CA . GLY A 1 172 ? 5.692 -2.995 -12.580 1.00 79.69 172 GLY A CA 1
ATOM 1339 C C . GLY A 1 172 ? 6.784 -4.058 -12.520 1.00 79.69 172 GLY A C 1
ATOM 1340 O O . GLY A 1 172 ? 6.495 -5.185 -12.129 1.00 79.69 172 GLY A O 1
ATOM 1341 N N . ARG A 1 173 ? 8.026 -3.714 -12.883 1.00 77.50 173 ARG A N 1
ATOM 1342 C CA . ARG A 1 173 ? 9.157 -4.658 -12.924 1.00 77.50 173 ARG A CA 1
ATOM 1343 C C . ARG A 1 173 ? 9.898 -4.744 -11.602 1.00 77.50 173 ARG A C 1
ATOM 1345 O O . ARG A 1 173 ? 10.179 -5.845 -11.149 1.00 77.50 173 ARG A O 1
ATOM 1352 N N . SER A 1 174 ? 10.212 -3.604 -10.986 1.00 77.94 174 SER A N 1
ATOM 1353 C CA . SER A 1 174 ? 10.980 -3.598 -9.733 1.00 77.94 174 SER A CA 1
ATOM 1354 C C . SER A 1 174 ? 10.139 -3.537 -8.464 1.00 77.94 174 SER A C 1
ATOM 1356 O O . SER A 1 174 ? 10.681 -3.653 -7.369 1.00 77.94 174 SER A O 1
ATOM 1358 N N . GLY A 1 175 ? 8.823 -3.345 -8.585 1.00 81.44 175 GLY A N 1
ATOM 1359 C CA . GLY A 1 175 ? 7.941 -3.284 -7.425 1.00 81.44 175 GLY A CA 1
ATOM 1360 C C . GLY A 1 175 ? 8.089 -2.031 -6.571 1.00 81.44 175 GLY A C 1
ATOM 1361 O O . GLY A 1 175 ? 7.708 -2.039 -5.400 1.00 81.44 175 GLY A O 1
ATOM 1362 N N . LEU A 1 176 ? 8.644 -0.954 -7.134 1.00 86.00 176 LEU A N 1
ATOM 1363 C CA . LEU A 1 176 ? 8.842 0.296 -6.414 1.00 86.00 176 LEU A CA 1
ATOM 1364 C C . LEU A 1 176 ? 7.474 0.926 -6.080 1.00 86.00 176 LEU A C 1
ATOM 1366 O O . LEU A 1 176 ? 6.692 1.208 -6.997 1.00 86.00 176 LEU A O 1
ATOM 1370 N N . PRO A 1 177 ? 7.146 1.163 -4.794 1.00 86.69 177 PRO A N 1
ATOM 1371 C CA . PRO A 1 177 ? 5.884 1.790 -4.421 1.00 86.69 177 PRO A CA 1
ATOM 1372 C C . PRO A 1 177 ? 5.774 3.203 -4.995 1.00 86.69 177 PRO A C 1
ATOM 1374 O O . PRO A 1 177 ? 6.711 3.989 -4.929 1.00 86.69 177 PRO A O 1
ATOM 1377 N N . ILE A 1 178 ? 4.592 3.583 -5.496 1.00 85.00 178 ILE A N 1
ATOM 1378 C CA . ILE A 1 178 ? 4.397 4.928 -6.076 1.00 85.00 178 ILE A CA 1
ATOM 1379 C C . ILE A 1 178 ? 4.719 6.049 -5.062 1.00 85.00 178 ILE A C 1
ATOM 1381 O O . ILE A 1 178 ? 5.128 7.139 -5.460 1.00 85.00 178 ILE A O 1
ATOM 1385 N N . GLY A 1 179 ? 4.523 5.801 -3.761 1.00 84.69 179 GLY A N 1
ATOM 1386 C CA . GLY A 1 179 ? 4.869 6.751 -2.701 1.00 84.69 179 GLY A CA 1
ATOM 1387 C C . GLY A 1 179 ? 6.370 7.037 -2.607 1.00 84.69 179 GLY A C 1
ATOM 1388 O O . GLY A 1 179 ? 6.749 8.182 -2.359 1.00 84.69 179 GLY A O 1
ATOM 1389 N N . ASP A 1 180 ? 7.202 6.037 -2.894 1.00 90.31 180 ASP A N 1
ATOM 1390 C CA . ASP A 1 180 ? 8.652 6.077 -2.697 1.00 90.31 180 ASP A CA 1
ATOM 1391 C C . ASP A 1 180 ? 9.370 6.931 -3.748 1.00 90.31 180 ASP A C 1
ATOM 1393 O O . ASP A 1 180 ? 10.448 7.451 -3.477 1.00 90.31 180 ASP A O 1
ATOM 1397 N N . PHE A 1 181 ? 8.764 7.179 -4.917 1.00 89.06 181 PHE A N 1
ATOM 1398 C CA . PHE A 1 181 ? 9.362 8.064 -5.928 1.00 89.06 181 PHE A CA 1
ATOM 1399 C C . PHE A 1 181 ? 9.626 9.485 -5.428 1.00 89.06 181 PHE A C 1
ATOM 1401 O O . PHE A 1 181 ? 10.443 10.190 -6.011 1.00 89.06 181 PHE A O 1
ATOM 1408 N N . ARG A 1 182 ? 8.935 9.926 -4.371 1.00 85.81 182 ARG A N 1
ATOM 1409 C CA . ARG A 1 182 ? 9.177 11.240 -3.758 1.00 85.81 182 ARG A CA 1
ATOM 1410 C C . ARG A 1 182 ? 10.544 11.334 -3.094 1.00 85.81 182 ARG A C 1
ATOM 1412 O O . ARG A 1 182 ? 11.093 12.424 -3.029 1.00 85.81 182 ARG A O 1
ATOM 1419 N N . GLU A 1 183 ? 11.064 10.203 -2.634 1.00 87.25 183 GLU A N 1
ATOM 1420 C CA . GLU A 1 183 ? 12.360 10.099 -1.971 1.00 87.25 183 GLU A CA 1
ATOM 1421 C C . GLU A 1 183 ? 13.448 9.611 -2.941 1.00 87.25 183 GLU A C 1
ATOM 1423 O O . GLU A 1 183 ? 14.620 9.565 -2.587 1.00 87.25 183 GLU A O 1
ATOM 1428 N N . LEU A 1 184 ? 13.097 9.232 -4.176 1.00 91.19 184 LEU A N 1
ATOM 1429 C CA . LEU A 1 184 ? 14.040 8.652 -5.130 1.00 91.19 184 LEU A CA 1
ATOM 1430 C C . LEU A 1 184 ? 14.811 9.743 -5.895 1.00 91.19 184 LEU A C 1
ATOM 1432 O O . LEU A 1 184 ? 14.277 10.393 -6.798 1.00 91.19 184 LEU A O 1
ATOM 1436 N N . LYS A 1 185 ? 16.088 9.914 -5.549 1.00 94.12 185 LYS A N 1
ATOM 1437 C CA . LYS A 1 185 ? 17.007 10.914 -6.104 1.00 94.12 185 LYS A CA 1
ATOM 1438 C C . LYS A 1 185 ? 18.094 10.288 -6.972 1.00 94.12 185 LYS A C 1
ATOM 1440 O O . LYS A 1 185 ? 18.364 9.099 -6.855 1.00 94.12 185 LYS A O 1
ATOM 1445 N N . TRP A 1 186 ? 18.760 11.083 -7.805 1.00 96.31 186 TRP A N 1
ATOM 1446 C CA . TRP A 1 186 ? 19.876 10.594 -8.624 1.00 96.31 186 TRP A CA 1
ATOM 1447 C C . TRP A 1 186 ? 21.065 10.094 -7.797 1.00 96.31 186 TRP A C 1
ATOM 1449 O O . TRP A 1 186 ? 21.723 9.149 -8.215 1.00 96.31 186 TRP A O 1
ATOM 1459 N N . GLU A 1 187 ? 21.291 10.648 -6.601 1.00 96.31 187 GLU A N 1
ATOM 1460 C CA . GLU A 1 187 ? 22.304 10.151 -5.650 1.00 96.31 187 GLU A CA 1
ATOM 1461 C C . GLU A 1 187 ? 22.017 8.721 -5.151 1.00 96.31 187 GLU A C 1
ATOM 1463 O O . GLU A 1 187 ? 22.923 8.032 -4.695 1.00 96.31 187 GLU A O 1
ATOM 1468 N N . HIS A 1 188 ? 20.773 8.247 -5.287 1.00 96.81 188 HIS A N 1
ATOM 1469 C CA . HIS A 1 188 ? 20.354 6.881 -4.953 1.00 96.81 188 HIS A CA 1
ATOM 1470 C C . HIS A 1 188 ? 20.600 5.880 -6.094 1.00 96.81 188 HIS A C 1
ATOM 1472 O O . HIS A 1 188 ? 20.306 4.694 -5.943 1.00 96.81 188 HIS A O 1
ATOM 1478 N N . VAL A 1 189 ? 21.084 6.339 -7.254 1.00 97.25 189 VAL A N 1
ATOM 1479 C CA . VAL A 1 189 ? 21.314 5.514 -8.444 1.00 97.25 189 VAL A CA 1
ATOM 1480 C C . VAL A 1 189 ? 22.800 5.197 -8.568 1.00 97.25 189 VAL A C 1
ATOM 1482 O O . VAL A 1 189 ? 23.611 6.081 -8.832 1.00 97.25 189 VAL A O 1
ATOM 1485 N N . THR A 1 190 ? 23.161 3.924 -8.432 1.00 96.88 190 THR A N 1
ATOM 1486 C CA . THR A 1 190 ? 24.517 3.430 -8.705 1.00 96.88 190 THR A CA 1
ATOM 1487 C C . THR A 1 190 ? 24.553 2.674 -10.036 1.00 96.88 190 THR A C 1
ATOM 1489 O O . THR A 1 190 ? 23.542 2.525 -10.726 1.00 96.88 190 THR A O 1
ATOM 1492 N N . ALA A 1 191 ? 25.731 2.174 -10.417 1.00 95.31 191 ALA A N 1
ATOM 1493 C CA . ALA A 1 191 ? 25.881 1.360 -11.622 1.00 95.31 191 ALA A CA 1
ATOM 1494 C C . ALA A 1 191 ? 25.101 0.031 -11.556 1.00 95.31 191 ALA A C 1
ATOM 1496 O O . ALA A 1 191 ? 24.648 -0.460 -12.589 1.00 95.31 191 ALA A O 1
ATOM 1497 N N . ASP A 1 192 ? 24.951 -0.545 -10.360 1.00 95.06 192 ASP A N 1
ATOM 1498 C CA . ASP A 1 192 ? 24.418 -1.890 -10.121 1.00 95.06 192 ASP A CA 1
ATOM 1499 C C . ASP A 1 192 ? 23.061 -1.908 -9.401 1.00 95.06 192 ASP A C 1
ATOM 1501 O O . ASP A 1 192 ? 22.414 -2.960 -9.351 1.00 95.06 192 ASP A O 1
ATOM 1505 N N . ARG A 1 193 ? 22.599 -0.781 -8.840 1.00 96.06 193 ARG A N 1
ATOM 1506 C CA . ARG A 1 193 ? 21.344 -0.733 -8.076 1.00 96.06 193 ARG A CA 1
ATOM 1507 C C . ARG A 1 193 ? 20.727 0.659 -7.929 1.00 96.06 193 ARG A C 1
ATOM 1509 O O . ARG A 1 193 ? 21.351 1.683 -8.175 1.00 96.06 193 ARG A O 1
ATOM 1516 N N . LEU A 1 194 ? 19.478 0.662 -7.472 1.00 96.06 194 LEU A N 1
ATOM 1517 C CA . LEU A 1 194 ? 18.818 1.795 -6.826 1.00 96.06 194 LEU A CA 1
ATOM 1518 C C . LEU A 1 194 ? 18.759 1.527 -5.324 1.00 96.06 194 LEU A C 1
ATOM 1520 O O . LEU A 1 194 ? 18.324 0.444 -4.932 1.00 96.06 194 LEU A O 1
ATOM 1524 N N . GLU A 1 195 ? 19.152 2.485 -4.492 1.00 96.00 195 GLU A N 1
ATOM 1525 C CA . GLU A 1 195 ? 19.163 2.329 -3.036 1.00 96.00 195 GLU A CA 1
ATOM 1526 C C . GLU A 1 195 ? 18.764 3.624 -2.323 1.00 96.00 195 GLU A C 1
ATOM 1528 O O . GLU A 1 195 ? 19.421 4.647 -2.476 1.00 96.00 195 GLU A O 1
ATOM 1533 N N . TRP A 1 196 ? 17.681 3.587 -1.542 1.00 94.19 196 TRP A N 1
ATOM 1534 C CA . TRP A 1 196 ? 17.146 4.769 -0.859 1.00 94.19 196 TRP A CA 1
ATOM 1535 C C . TRP A 1 196 ? 16.528 4.420 0.498 1.00 94.19 196 TRP A C 1
ATOM 1537 O O . TRP A 1 196 ? 16.247 3.258 0.805 1.00 94.19 196 TRP A O 1
ATOM 1547 N N . LEU A 1 197 ? 16.281 5.446 1.312 1.00 91.94 197 LEU A N 1
ATOM 1548 C CA . LEU A 1 197 ? 15.547 5.327 2.570 1.00 91.94 197 LEU A CA 1
ATOM 1549 C C . LEU A 1 197 ? 14.078 5.718 2.360 1.00 91.94 197 LEU A C 1
ATOM 1551 O O . LEU A 1 197 ? 13.765 6.861 2.041 1.00 91.94 197 LEU A O 1
ATOM 1555 N N . ALA A 1 198 ? 13.166 4.772 2.576 1.00 84.31 198 ALA A N 1
ATOM 1556 C CA . ALA A 1 198 ? 11.726 5.005 2.625 1.00 84.31 198 ALA A CA 1
ATOM 1557 C C . ALA A 1 198 ? 11.279 5.061 4.094 1.00 84.31 198 ALA A C 1
ATOM 1559 O O . ALA A 1 198 ? 10.991 4.043 4.734 1.00 84.31 198 ALA A O 1
ATOM 1560 N N . GLY A 1 199 ? 11.276 6.264 4.673 1.00 86.31 199 GLY A N 1
ATOM 1561 C CA . GLY A 1 199 ? 11.043 6.450 6.104 1.00 86.31 199 GLY A CA 1
ATOM 1562 C C . GLY A 1 199 ? 12.181 5.852 6.936 1.00 86.31 199 GLY A C 1
ATOM 1563 O O . GLY A 1 199 ? 13.283 6.384 6.944 1.00 86.31 199 GLY A O 1
ATOM 1564 N N . ARG A 1 200 ? 11.915 4.753 7.654 1.00 84.38 200 ARG A N 1
ATOM 1565 C CA . ARG A 1 200 ? 12.928 4.034 8.459 1.00 84.38 200 ARG A CA 1
ATOM 1566 C C . ARG A 1 200 ? 13.474 2.783 7.772 1.00 84.38 200 ARG A C 1
ATOM 1568 O O . ARG A 1 200 ? 14.273 2.065 8.364 1.00 84.38 200 ARG A O 1
ATOM 1575 N N . SER A 1 201 ? 12.997 2.477 6.570 1.00 85.06 201 SER A N 1
ATOM 1576 C CA . SER A 1 201 ? 13.342 1.248 5.866 1.00 85.06 201 SER A CA 1
ATOM 1577 C C . SER A 1 201 ? 14.254 1.556 4.691 1.00 85.06 201 SER A C 1
ATOM 1579 O O . SER A 1 201 ? 13.897 2.337 3.813 1.00 85.06 201 SER A O 1
ATOM 1581 N N . GLN A 1 202 ? 15.412 0.905 4.658 1.00 92.75 202 GLN A N 1
ATOM 1582 C CA . GLN A 1 202 ? 16.279 0.894 3.489 1.00 92.75 202 GLN A CA 1
ATOM 1583 C C . GLN A 1 202 ? 15.667 -0.002 2.414 1.00 92.75 202 GLN A C 1
ATOM 1585 O O . GLN A 1 202 ? 15.208 -1.113 2.693 1.00 92.75 202 GLN A O 1
ATOM 1590 N N . ARG A 1 203 ? 15.612 0.507 1.188 1.00 90.50 203 ARG A N 1
ATOM 1591 C CA . ARG A 1 203 ? 15.084 -0.186 0.015 1.00 90.50 203 ARG A CA 1
ATOM 1592 C C . ARG A 1 203 ? 16.190 -0.305 -1.019 1.00 90.50 203 ARG A C 1
ATOM 1594 O O . ARG A 1 203 ? 16.986 0.616 -1.179 1.00 90.50 203 ARG A O 1
ATOM 1601 N N . ARG A 1 204 ? 16.212 -1.430 -1.732 1.00 93.25 204 ARG A N 1
ATOM 1602 C CA . ARG A 1 204 ? 17.176 -1.702 -2.797 1.00 93.25 204 ARG A CA 1
ATOM 1603 C C . ARG A 1 204 ? 16.481 -2.355 -3.981 1.00 93.25 204 ARG A C 1
ATOM 1605 O O . ARG A 1 204 ? 15.645 -3.222 -3.781 1.00 93.25 204 ARG A O 1
ATOM 1612 N N . ILE A 1 205 ? 16.855 -1.986 -5.198 1.00 91.50 205 ILE A N 1
ATOM 1613 C CA . ILE A 1 205 ? 16.446 -2.659 -6.437 1.00 91.50 205 ILE A CA 1
ATOM 1614 C C . ILE A 1 205 ? 17.700 -2.929 -7.265 1.00 91.50 205 ILE A C 1
ATOM 1616 O O . ILE A 1 205 ? 18.521 -2.032 -7.438 1.00 91.50 205 ILE A O 1
ATOM 1620 N N . ALA A 1 206 ? 17.855 -4.146 -7.785 1.00 92.12 206 ALA A N 1
ATOM 1621 C CA . ALA A 1 206 ? 18.944 -4.470 -8.705 1.00 92.12 206 ALA A CA 1
ATOM 1622 C C . ALA A 1 206 ? 18.772 -3.744 -10.051 1.00 92.12 206 ALA A C 1
ATOM 1624 O O . ALA A 1 206 ? 17.669 -3.676 -10.596 1.00 92.12 206 ALA A O 1
ATOM 1625 N N . MET A 1 207 ? 19.866 -3.217 -10.599 1.00 96.50 207 MET A N 1
ATOM 1626 C CA . MET A 1 207 ? 19.867 -2.507 -11.875 1.00 96.50 207 MET A CA 1
ATOM 1627 C C . MET A 1 207 ? 19.833 -3.495 -13.041 1.00 96.50 207 MET A C 1
ATOM 1629 O O . MET A 1 207 ? 20.864 -4.010 -13.469 1.00 96.50 207 MET A O 1
ATOM 1633 N N . THR A 1 208 ? 18.646 -3.758 -13.582 1.00 92.62 208 THR A N 1
ATOM 1634 C CA . THR A 1 208 ? 18.527 -4.514 -14.835 1.00 92.62 208 THR A CA 1
ATOM 1635 C C . THR A 1 208 ? 18.856 -3.618 -16.038 1.00 92.62 208 THR A C 1
ATOM 1637 O O . THR A 1 208 ? 18.713 -2.393 -15.945 1.00 92.62 208 THR A O 1
ATOM 1640 N N . PRO A 1 209 ? 19.240 -4.183 -17.199 1.00 93.75 209 PRO A N 1
ATOM 1641 C CA . PRO A 1 209 ? 19.464 -3.393 -18.413 1.00 93.75 209 PRO A CA 1
ATOM 1642 C C . PRO A 1 209 ? 18.245 -2.553 -18.829 1.00 93.75 209 PRO A C 1
ATOM 1644 O O . PRO A 1 209 ? 18.395 -1.430 -19.308 1.00 93.75 209 PRO A O 1
ATOM 1647 N N . GLU A 1 210 ? 17.034 -3.080 -18.617 1.00 90.69 210 GLU A N 1
ATOM 1648 C CA . GLU A 1 210 ? 15.773 -2.376 -18.875 1.00 90.69 210 GLU A CA 1
ATOM 1649 C C . GLU A 1 210 ? 15.602 -1.172 -17.937 1.00 90.69 210 GLU A C 1
ATOM 1651 O O . GLU A 1 210 ? 15.351 -0.062 -18.406 1.00 90.69 210 GLU A O 1
ATOM 1656 N N . ILE A 1 211 ? 15.803 -1.362 -16.625 1.00 94.44 211 ILE A N 1
ATOM 1657 C CA . ILE A 1 211 ? 15.722 -0.273 -15.641 1.00 94.44 211 ILE A CA 1
ATOM 1658 C C . ILE A 1 211 ? 16.759 0.803 -15.963 1.00 94.44 211 ILE A C 1
ATOM 1660 O O . ILE A 1 211 ? 16.404 1.978 -16.031 1.00 94.44 211 ILE A O 1
ATOM 1664 N N . LYS A 1 212 ? 18.009 0.410 -16.231 1.00 96.62 212 LYS A N 1
ATOM 1665 C CA . LYS A 1 212 ? 19.087 1.342 -16.575 1.00 96.62 212 LYS A CA 1
ATOM 1666 C C . LYS A 1 212 ? 18.726 2.197 -17.786 1.00 96.62 212 LYS A C 1
ATOM 1668 O O . LYS A 1 212 ? 18.774 3.417 -17.697 1.00 96.62 212 LYS A O 1
ATOM 1673 N N . ARG A 1 213 ? 18.263 1.575 -18.877 1.00 96.31 213 ARG A N 1
ATOM 1674 C CA . ARG A 1 213 ? 17.821 2.285 -20.090 1.00 96.31 213 ARG A CA 1
ATOM 1675 C C . ARG A 1 213 ? 16.728 3.311 -19.786 1.00 96.31 213 ARG A C 1
ATOM 1677 O O . ARG A 1 213 ? 16.763 4.426 -20.302 1.00 96.31 213 ARG A O 1
ATOM 1684 N N . HIS A 1 214 ? 15.764 2.944 -18.947 1.00 95.69 214 HIS A N 1
ATOM 1685 C CA . HIS A 1 214 ? 14.678 3.834 -18.551 1.00 95.69 214 HIS A CA 1
ATOM 1686 C C . HIS A 1 214 ? 15.148 5.003 -17.688 1.00 95.69 214 HIS A C 1
ATOM 1688 O O . HIS A 1 214 ? 14.721 6.135 -17.926 1.00 95.69 214 HIS A O 1
ATOM 1694 N N . LEU A 1 215 ? 16.044 4.750 -16.736 1.00 96.44 215 LEU A N 1
ATOM 1695 C CA . LEU A 1 215 ? 16.673 5.786 -15.921 1.00 96.44 215 LEU A CA 1
ATOM 1696 C C . LEU A 1 215 ? 17.501 6.739 -16.784 1.00 96.44 215 LEU A C 1
ATOM 1698 O O . LEU A 1 215 ? 17.295 7.946 -16.720 1.00 96.44 215 LEU A O 1
ATOM 1702 N N . ASP A 1 216 ? 18.349 6.211 -17.662 1.00 96.25 216 ASP A N 1
ATOM 1703 C CA . ASP A 1 216 ? 19.144 7.018 -18.589 1.00 96.25 216 ASP A CA 1
ATOM 1704 C C . ASP A 1 216 ? 18.242 7.881 -19.486 1.00 96.25 216 ASP A C 1
ATOM 1706 O O . ASP A 1 216 ? 18.525 9.057 -19.703 1.00 96.25 216 ASP A O 1
ATOM 1710 N N . SER A 1 217 ? 17.096 7.348 -19.932 1.00 95.75 217 SER A N 1
ATOM 1711 C CA . SER A 1 217 ? 16.152 8.096 -20.772 1.00 95.75 217 SER A CA 1
ATOM 1712 C C . SER A 1 217 ? 15.511 9.299 -20.069 1.00 95.75 217 SER A C 1
ATOM 1714 O O . SER A 1 217 ? 15.177 10.278 -20.739 1.00 95.75 217 SER A O 1
ATOM 1716 N N . VAL A 1 218 ? 15.334 9.245 -18.744 1.00 94.25 218 VAL A N 1
ATOM 1717 C CA . VAL A 1 218 ? 14.764 10.348 -17.946 1.00 94.25 218 VAL A CA 1
ATOM 1718 C C . VAL A 1 218 ? 15.840 11.197 -17.270 1.00 94.25 218 VAL A C 1
ATOM 1720 O O . VAL A 1 218 ? 15.520 12.181 -16.596 1.00 94.25 218 VAL A O 1
ATOM 1723 N N . ARG A 1 219 ? 17.120 10.862 -17.464 1.00 94.38 219 ARG A N 1
ATOM 1724 C CA . ARG A 1 219 ? 18.234 11.643 -16.939 1.00 94.38 219 ARG A CA 1
ATOM 1725 C C . ARG A 1 219 ? 18.222 13.035 -17.564 1.00 94.38 219 ARG A C 1
ATOM 1727 O O . ARG A 1 219 ? 18.130 13.191 -18.778 1.00 94.38 219 ARG A O 1
ATOM 1734 N N . GLY A 1 220 ? 18.270 14.056 -16.712 1.00 89.12 220 GLY A N 1
ATOM 1735 C CA . GLY A 1 220 ? 18.172 15.457 -17.128 1.00 89.12 220 GLY A CA 1
ATOM 1736 C C . GLY A 1 220 ? 16.748 16.024 -17.194 1.00 89.12 220 GLY A C 1
ATOM 1737 O O . GLY A 1 220 ? 16.609 17.229 -17.399 1.00 89.12 220 GLY A O 1
ATOM 1738 N N . LEU A 1 221 ? 15.695 15.219 -16.970 1.00 86.69 221 LEU A N 1
ATOM 1739 C CA . LEU A 1 221 ? 14.337 15.757 -16.778 1.00 86.69 221 LEU A CA 1
ATOM 1740 C C . LEU A 1 221 ? 14.208 16.538 -15.461 1.00 86.69 221 LEU A C 1
ATOM 1742 O O . LEU A 1 221 ? 13.491 17.536 -15.402 1.00 86.69 221 LEU A O 1
ATOM 1746 N N . ASP A 1 222 ? 14.914 16.089 -14.424 1.00 87.69 222 ASP A N 1
ATOM 1747 C CA . ASP A 1 222 ? 15.058 16.759 -13.131 1.00 87.69 222 ASP A CA 1
ATOM 1748 C C . ASP A 1 222 ? 16.499 16.544 -12.621 1.00 87.69 222 ASP A C 1
ATOM 1750 O O . ASP A 1 222 ? 17.027 15.438 -12.774 1.00 87.69 222 ASP A O 1
ATOM 1754 N N . PRO A 1 223 ? 17.171 17.575 -12.072 1.00 86.38 223 PRO A N 1
ATOM 1755 C CA . PRO A 1 223 ? 18.556 17.470 -11.607 1.00 86.38 223 PRO A CA 1
ATOM 1756 C C . PRO A 1 223 ? 18.722 16.717 -10.276 1.00 86.38 223 PRO A C 1
ATOM 1758 O O . PRO A 1 223 ? 19.824 16.275 -9.968 1.00 86.38 223 PRO A O 1
ATOM 1761 N N . ILE A 1 224 ? 17.662 16.576 -9.479 1.00 89.19 224 ILE A N 1
ATOM 1762 C CA . ILE A 1 224 ? 17.693 16.005 -8.126 1.00 89.19 224 ILE A CA 1
ATOM 1763 C C . ILE A 1 224 ? 16.978 14.654 -8.100 1.00 89.19 224 ILE A C 1
ATOM 1765 O O . ILE A 1 224 ? 17.534 13.670 -7.615 1.00 89.19 224 ILE A O 1
ATOM 1769 N N . TYR A 1 225 ? 15.751 14.596 -8.611 1.00 89.94 225 TYR A N 1
ATOM 1770 C CA . TYR A 1 225 ? 14.871 13.436 -8.506 1.00 89.94 225 TYR A CA 1
ATOM 1771 C C . TYR A 1 225 ? 14.930 12.559 -9.754 1.00 89.94 225 TYR A C 1
ATOM 1773 O O . TYR A 1 225 ? 14.932 13.060 -10.875 1.00 89.94 225 TYR A O 1
ATOM 1781 N N . VAL A 1 226 ? 14.879 11.237 -9.562 1.00 91.56 226 VAL A N 1
ATOM 1782 C CA . VAL A 1 226 ? 14.787 10.280 -10.679 1.00 91.56 226 VAL A CA 1
ATOM 1783 C C . VAL A 1 226 ? 13.508 10.510 -11.483 1.00 91.56 226 VAL A C 1
ATOM 1785 O O . VAL A 1 226 ? 13.524 10.498 -12.711 1.00 91.56 226 VAL A O 1
ATOM 1788 N N . LEU A 1 227 ? 12.394 10.747 -10.784 1.00 87.19 227 LEU A N 1
ATOM 1789 C CA . LEU A 1 227 ? 11.140 11.206 -11.368 1.00 87.19 227 LEU A CA 1
ATOM 1790 C C . LEU A 1 227 ? 10.619 12.395 -10.547 1.00 87.19 227 LEU A C 1
ATOM 1792 O O . LEU A 1 227 ? 10.452 12.252 -9.334 1.00 87.19 227 LEU A O 1
ATOM 1796 N N . PRO A 1 228 ? 10.292 13.542 -11.167 1.00 81.19 228 PRO A N 1
ATOM 1797 C CA . PRO A 1 228 ? 9.843 14.751 -10.469 1.00 81.19 228 PRO A CA 1
ATOM 1798 C C . PRO A 1 228 ? 8.401 14.660 -9.944 1.00 81.19 228 PRO A C 1
ATOM 1800 O O . PRO A 1 228 ? 7.484 15.371 -10.357 1.00 81.19 228 PRO A O 1
ATOM 1803 N N . ILE A 1 229 ? 8.187 13.756 -8.994 1.00 77.38 229 ILE A N 1
ATOM 1804 C CA . ILE A 1 229 ? 6.887 13.442 -8.390 1.00 77.38 229 ILE A CA 1
ATOM 1805 C C . ILE A 1 229 ? 6.698 14.174 -7.055 1.00 77.38 229 ILE A C 1
ATOM 1807 O O . ILE A 1 229 ? 5.595 14.173 -6.507 1.00 77.38 229 ILE A O 1
ATOM 1811 N N . ALA A 1 230 ? 7.736 14.846 -6.542 1.00 59.59 230 ALA A N 1
ATOM 1812 C CA . ALA A 1 230 ? 7.796 15.409 -5.189 1.00 59.59 230 ALA A CA 1
ATOM 1813 C C . ALA A 1 230 ? 6.540 16.209 -4.779 1.00 59.59 230 ALA A C 1
ATOM 1815 O O . ALA A 1 230 ? 6.061 16.087 -3.653 1.00 59.59 230 ALA A O 1
ATOM 1816 N N . LYS A 1 231 ? 5.935 16.970 -5.703 1.00 65.19 231 LYS A N 1
ATOM 1817 C CA . LYS A 1 231 ? 4.733 17.786 -5.430 1.00 65.19 231 LYS A CA 1
ATOM 1818 C C . LYS A 1 231 ? 3.411 17.136 -5.864 1.00 65.19 231 LYS A C 1
ATOM 1820 O O . LYS A 1 231 ? 2.344 17.720 -5.674 1.00 65.19 231 LYS A O 1
ATOM 1825 N N . TRP A 1 232 ? 3.435 15.946 -6.459 1.00 71.44 232 TRP A N 1
ATOM 1826 C CA . TRP A 1 232 ? 2.240 15.294 -6.990 1.00 71.44 232 TRP A CA 1
ATOM 1827 C C . TRP A 1 232 ? 1.588 14.410 -5.943 1.00 71.44 232 TRP A C 1
ATOM 1829 O O . TRP A 1 232 ? 2.245 13.673 -5.206 1.00 71.44 232 TRP A O 1
ATOM 1839 N N . SER A 1 233 ? 0.256 14.424 -5.895 1.00 75.31 233 SER A N 1
ATOM 1840 C CA . SER A 1 233 ? -0.454 13.451 -5.070 1.00 75.31 233 SER A CA 1
ATOM 1841 C C . SER A 1 233 ? -0.341 12.058 -5.698 1.00 75.31 233 SER A C 1
ATOM 1843 O O . SER A 1 233 ? -0.625 11.878 -6.881 1.00 75.31 233 SER A O 1
ATOM 1845 N N . VAL A 1 234 ? -0.017 11.043 -4.890 1.00 78.00 234 VAL A N 1
ATOM 1846 C CA . VAL A 1 234 ? -0.106 9.622 -5.290 1.00 78.00 234 VAL A CA 1
ATOM 1847 C C . VAL A 1 234 ? -1.487 9.315 -5.890 1.00 78.00 234 VAL A C 1
ATOM 1849 O O . VAL A 1 234 ? -1.619 8.540 -6.836 1.00 78.00 234 VAL A O 1
ATOM 1852 N N . ARG A 1 235 ? -2.530 9.996 -5.392 1.00 78.31 235 ARG A N 1
ATOM 1853 C CA . ARG A 1 235 ? -3.896 9.943 -5.926 1.00 78.31 235 ARG A CA 1
ATOM 1854 C C . ARG A 1 235 ? -3.982 10.383 -7.392 1.00 78.31 235 ARG A C 1
ATOM 1856 O O . ARG A 1 235 ? -4.694 9.736 -8.155 1.00 78.31 235 ARG A O 1
ATOM 1863 N N . PHE A 1 236 ? -3.292 11.454 -7.785 1.00 80.44 236 PHE A N 1
ATOM 1864 C CA . PHE A 1 236 ? -3.251 11.915 -9.174 1.00 80.44 236 PHE A CA 1
ATOM 1865 C C . PHE A 1 236 ? -2.610 10.860 -10.078 1.00 80.44 236 PHE A C 1
ATOM 1867 O O . PHE A 1 236 ? -3.222 10.462 -11.065 1.00 80.44 236 PHE A O 1
ATOM 1874 N N . ILE A 1 237 ? -1.433 10.355 -9.696 1.00 81.44 237 ILE A N 1
ATOM 1875 C CA . ILE A 1 237 ? -0.694 9.345 -10.468 1.00 81.44 237 ILE A CA 1
ATOM 1876 C C . ILE A 1 237 ? -1.556 8.099 -10.668 1.00 81.44 237 ILE A C 1
ATOM 1878 O O . ILE A 1 237 ? -1.768 7.660 -11.794 1.00 81.44 237 ILE A O 1
ATOM 1882 N N . ARG A 1 238 ? -2.156 7.580 -9.588 1.00 84.19 238 ARG A N 1
ATOM 1883 C CA . ARG A 1 238 ? -3.073 6.433 -9.662 1.00 84.19 238 ARG A CA 1
ATOM 1884 C C . ARG A 1 238 ? -4.276 6.697 -10.565 1.00 84.19 238 ARG A C 1
ATOM 1886 O O . ARG A 1 238 ? -4.701 5.803 -11.291 1.00 84.19 238 ARG A O 1
ATOM 1893 N N . ARG A 1 239 ? -4.842 7.909 -10.531 1.00 87.00 239 ARG A N 1
ATOM 1894 C CA . ARG A 1 239 ? -5.970 8.286 -11.394 1.00 87.00 239 ARG A CA 1
ATOM 1895 C C . ARG A 1 239 ? -5.579 8.252 -12.869 1.00 87.00 239 ARG A C 1
ATOM 1897 O O . ARG A 1 239 ? -6.359 7.739 -13.665 1.00 87.00 239 ARG A O 1
ATOM 1904 N N . GLU A 1 240 ? -4.410 8.777 -13.228 1.00 85.81 240 GLU A N 1
ATOM 1905 C CA . GLU A 1 240 ? -3.930 8.749 -14.615 1.00 85.81 240 GLU A CA 1
ATOM 1906 C C . GLU A 1 240 ? -3.563 7.331 -15.065 1.00 85.81 240 GLU A C 1
ATOM 1908 O O . GLU A 1 240 ? -4.007 6.908 -16.129 1.00 85.81 240 GLU A O 1
ATOM 1913 N N . LEU A 1 241 ? -2.898 6.535 -14.224 1.00 84.75 241 LEU A N 1
ATOM 1914 C CA . LEU A 1 241 ? -2.623 5.124 -14.526 1.00 84.75 241 LEU A CA 1
ATOM 1915 C C . LEU A 1 241 ? -3.917 4.322 -14.745 1.00 84.75 241 LEU A C 1
ATOM 1917 O O . LEU A 1 241 ? -4.020 3.552 -15.695 1.00 84.75 241 LEU A O 1
ATOM 1921 N N . ASN A 1 242 ? -4.961 4.565 -13.946 1.00 86.94 242 ASN A N 1
ATOM 1922 C CA . ASN A 1 242 ? -6.275 3.950 -14.160 1.00 86.94 242 ASN A CA 1
ATOM 1923 C C . ASN A 1 242 ? -6.999 4.462 -15.419 1.00 86.94 242 ASN A C 1
ATOM 1925 O O . ASN A 1 242 ? -7.842 3.749 -15.965 1.00 86.94 242 ASN A O 1
ATOM 1929 N N . LYS A 1 243 ? -6.719 5.681 -15.899 1.00 88.38 243 LYS A N 1
ATOM 1930 C CA . LYS A 1 243 ? -7.212 6.139 -17.211 1.00 88.38 243 LYS A CA 1
ATOM 1931 C C . LYS A 1 243 ? -6.493 5.418 -18.345 1.00 88.38 243 LYS A C 1
ATOM 1933 O O . LYS A 1 243 ? -7.175 4.951 -19.250 1.00 88.38 243 LYS A O 1
ATOM 1938 N N . LEU A 1 244 ? -5.167 5.282 -18.262 1.00 84.81 244 LEU A N 1
ATOM 1939 C CA . LEU A 1 244 ? -4.396 4.507 -19.232 1.00 84.81 244 LEU A CA 1
ATOM 1940 C C . LEU A 1 244 ? -4.896 3.060 -19.286 1.00 84.81 244 LEU A C 1
ATOM 1942 O O . LEU A 1 244 ? -5.255 2.598 -20.356 1.00 84.81 244 LEU A O 1
ATOM 1946 N N . ARG A 1 245 ? -5.046 2.375 -18.146 1.00 87.38 245 ARG A N 1
ATOM 1947 C CA . ARG A 1 245 ? -5.580 0.998 -18.109 1.00 87.38 245 ARG A CA 1
ATOM 1948 C C . ARG A 1 245 ? -6.933 0.873 -18.809 1.00 87.38 245 ARG A C 1
ATOM 1950 O O . ARG A 1 245 ? -7.070 0.038 -19.692 1.00 87.38 245 ARG A O 1
ATOM 1957 N N . ARG A 1 246 ? -7.888 1.761 -18.505 1.00 91.06 246 ARG A N 1
ATOM 1958 C CA . ARG A 1 246 ? -9.191 1.778 -19.197 1.00 91.06 246 ARG A CA 1
ATOM 1959 C C . ARG A 1 246 ? -9.048 1.966 -20.704 1.00 91.06 246 ARG A C 1
ATOM 1961 O O . ARG A 1 246 ? -9.695 1.255 -21.459 1.00 91.06 246 ARG A O 1
ATOM 1968 N N . LYS A 1 247 ? -8.193 2.894 -21.135 1.00 89.44 247 LYS A N 1
ATOM 1969 C CA . LYS A 1 247 ? -7.942 3.148 -22.557 1.00 89.44 247 LYS A CA 1
ATOM 1970 C C . LYS A 1 247 ? -7.241 1.971 -23.252 1.00 89.44 247 LYS A C 1
ATOM 1972 O O . LYS A 1 247 ? -7.463 1.758 -24.433 1.00 89.44 247 LYS A O 1
ATOM 1977 N N . ALA A 1 248 ? -6.440 1.206 -22.516 1.00 88.25 248 ALA A N 1
ATOM 1978 C CA . ALA A 1 248 ? -5.766 -0.003 -22.980 1.00 88.25 248 ALA A CA 1
ATOM 1979 C C . ALA A 1 248 ? -6.661 -1.262 -22.958 1.00 88.25 248 ALA A C 1
ATOM 1981 O O . ALA A 1 248 ? -6.174 -2.343 -23.273 1.00 88.25 248 ALA A O 1
ATOM 1982 N N . GLY A 1 249 ? -7.930 -1.159 -22.537 1.00 91.38 249 GLY A N 1
ATOM 1983 C CA . GLY A 1 249 ? -8.809 -2.323 -22.358 1.00 91.38 249 GLY A CA 1
ATOM 1984 C C . GLY A 1 249 ? -8.422 -3.219 -21.174 1.00 91.38 249 GLY A C 1
ATOM 1985 O O . GLY A 1 249 ? -8.858 -4.360 -21.089 1.00 91.38 249 GLY A O 1
ATOM 1986 N N . VAL A 1 250 ? -7.606 -2.712 -20.248 1.00 87.19 250 VAL A N 1
ATOM 1987 C CA . VAL A 1 250 ? -7.096 -3.447 -19.089 1.00 87.19 250 VAL A CA 1
ATOM 1988 C C . VAL A 1 250 ? -7.934 -3.116 -17.848 1.00 87.19 250 VAL A C 1
ATOM 1990 O O . VAL A 1 250 ? -8.215 -1.946 -17.560 1.00 87.19 250 VAL A O 1
ATOM 1993 N N . LYS A 1 251 ? -8.288 -4.137 -17.053 1.00 85.00 251 LYS A N 1
ATOM 1994 C CA . LYS A 1 251 ? -9.015 -3.975 -15.778 1.00 85.00 251 LYS A CA 1
ATOM 1995 C C . LYS A 1 251 ? -8.284 -2.974 -14.884 1.00 85.00 251 LYS A C 1
ATOM 1997 O O . LYS A 1 251 ? -7.074 -3.077 -14.685 1.00 85.00 251 LYS A O 1
ATOM 2002 N N . THR A 1 252 ? -8.983 -1.975 -14.352 1.00 81.38 252 THR A N 1
ATOM 2003 C CA . THR A 1 252 ? -8.354 -0.968 -13.484 1.00 81.38 252 THR A CA 1
ATOM 2004 C C . THR A 1 252 ? -7.769 -1.614 -12.234 1.00 81.38 252 THR A C 1
ATOM 2006 O O . THR A 1 252 ? -8.222 -2.668 -11.788 1.00 81.38 252 THR A O 1
ATOM 2009 N N . TRP A 1 253 ? -6.771 -0.970 -11.633 1.00 67.44 253 TRP A N 1
ATOM 2010 C CA . TRP A 1 253 ? -6.349 -1.332 -10.286 1.00 67.44 253 TRP A CA 1
ATOM 2011 C C . TRP A 1 253 ? -7.463 -0.920 -9.323 1.00 67.44 253 TRP A C 1
ATOM 2013 O O . TRP A 1 253 ? -7.486 0.206 -8.818 1.00 67.44 253 TRP A O 1
ATOM 2023 N N . GLY A 1 254 ? -8.452 -1.789 -9.125 1.00 59.31 254 GLY A N 1
ATOM 2024 C CA . GLY A 1 254 ? -9.522 -1.539 -8.168 1.00 59.31 254 GLY A CA 1
ATOM 2025 C C . GLY A 1 254 ? -8.910 -1.386 -6.783 1.00 59.31 254 GLY A C 1
ATOM 2026 O O . GLY A 1 254 ? -8.245 -2.310 -6.353 1.00 59.31 254 GLY A O 1
ATOM 2027 N N . ASN A 1 255 ? -9.077 -0.227 -6.128 1.00 46.12 255 ASN A N 1
ATOM 2028 C CA . ASN A 1 255 ? -8.657 0.104 -4.751 1.00 46.12 255 ASN A CA 1
ATOM 2029 C C . ASN A 1 255 ? -7.489 -0.720 -4.153 1.00 46.12 255 ASN A C 1
ATOM 2031 O O . ASN A 1 255 ? -7.532 -1.076 -2.973 1.00 46.12 255 ASN A O 1
ATOM 2035 N N . LEU A 1 256 ? -6.437 -1.002 -4.930 1.00 46.34 256 LEU A N 1
ATOM 2036 C CA . LEU A 1 256 ? -5.247 -1.677 -4.435 1.00 46.34 256 LEU A CA 1
ATOM 2037 C C . LEU A 1 256 ? -4.606 -0.709 -3.452 1.00 46.34 256 LEU A C 1
ATOM 2039 O O . LEU A 1 256 ? -4.202 0.404 -3.814 1.00 46.34 256 LEU A O 1
ATOM 2043 N N . ARG A 1 257 ? -4.626 -1.069 -2.168 1.00 46.47 257 ARG A N 1
ATOM 2044 C CA . ARG A 1 257 ? -4.018 -0.225 -1.145 1.00 46.47 257 ARG A CA 1
ATOM 2045 C C . ARG A 1 257 ? -2.509 -0.351 -1.299 1.00 46.47 257 ARG A C 1
ATOM 2047 O O . ARG A 1 257 ? -2.003 -1.386 -1.703 1.00 46.47 257 ARG A O 1
ATOM 2054 N N . GLU A 1 258 ? -1.796 0.711 -0.956 1.00 43.16 258 GLU A N 1
ATOM 2055 C CA . GLU A 1 258 ? -0.329 0.790 -1.041 1.00 43.16 258 GLU A CA 1
ATOM 2056 C C . GLU A 1 258 ? 0.363 -0.423 -0.402 1.00 43.16 258 GLU A C 1
ATOM 2058 O O . GLU A 1 258 ? 1.211 -1.051 -1.020 1.00 43.16 258 GLU A O 1
ATOM 2063 N N . LYS A 1 259 ? -0.147 -0.851 0.755 1.00 44.25 259 LYS A N 1
ATOM 2064 C CA . LYS A 1 259 ? 0.270 -2.059 1.477 1.00 44.25 259 LYS A CA 1
ATOM 2065 C C . LYS A 1 259 ? 0.041 -3.391 0.743 1.00 44.25 259 LYS A C 1
ATOM 2067 O O . LYS A 1 259 ? 0.718 -4.368 1.040 1.00 44.25 259 LYS A O 1
ATOM 2072 N N . ASP A 1 260 ? -0.956 -3.467 -0.141 1.00 42.72 260 ASP A N 1
ATOM 2073 C CA . ASP A 1 260 ? -1.284 -4.694 -0.879 1.00 42.72 260 ASP A CA 1
ATOM 2074 C C . ASP A 1 260 ? -0.287 -4.876 -2.040 1.00 42.72 260 ASP A C 1
ATOM 2076 O O . ASP A 1 260 ? 0.091 -6.001 -2.349 1.00 42.72 260 ASP A O 1
ATOM 2080 N N . LEU A 1 261 ? 0.222 -3.766 -2.590 1.00 43.62 261 LEU A N 1
ATOM 2081 C CA . LEU A 1 261 ? 1.363 -3.745 -3.505 1.00 43.62 261 LEU A CA 1
ATOM 2082 C C . LEU A 1 261 ? 2.681 -3.993 -2.753 1.00 43.62 261 LEU A C 1
ATOM 2084 O O . LEU A 1 261 ? 3.426 -4.887 -3.130 1.00 43.62 261 LEU A O 1
ATOM 2088 N N . GLU A 1 262 ? 2.943 -3.308 -1.631 1.00 40.56 262 GLU A N 1
ATOM 2089 C CA . GLU A 1 262 ? 4.156 -3.545 -0.824 1.00 40.56 262 GLU A CA 1
ATOM 2090 C C . GLU A 1 262 ? 4.308 -4.998 -0.364 1.00 40.56 262 GLU A C 1
ATOM 2092 O O . GLU A 1 262 ? 5.430 -5.479 -0.289 1.00 40.56 262 GLU A O 1
ATOM 2097 N N . LYS A 1 263 ? 3.216 -5.714 -0.063 1.00 39.09 263 LYS A N 1
ATOM 2098 C CA . LYS A 1 263 ? 3.276 -7.122 0.362 1.00 39.09 263 LYS A CA 1
ATOM 2099 C C . LYS A 1 263 ? 3.598 -8.077 -0.790 1.00 39.09 263 LYS A C 1
ATOM 2101 O O . LYS A 1 263 ? 4.270 -9.082 -0.574 1.00 39.09 263 LYS A O 1
ATOM 2106 N N . VAL A 1 264 ? 3.121 -7.761 -1.992 1.00 35.09 264 VAL A N 1
ATOM 2107 C CA . VAL A 1 264 ? 3.486 -8.467 -3.227 1.00 35.09 264 VAL A CA 1
ATOM 2108 C C . VAL A 1 264 ? 4.955 -8.194 -3.577 1.00 35.09 264 VAL A C 1
ATOM 2110 O O . VAL A 1 264 ? 5.674 -9.103 -3.977 1.00 35.09 264 VAL A O 1
ATOM 2113 N N . TYR A 1 265 ? 5.433 -6.970 -3.342 1.00 39.34 265 TYR A N 1
ATOM 2114 C CA . TYR A 1 265 ? 6.777 -6.540 -3.728 1.00 39.34 265 TYR A CA 1
ATOM 2115 C C . TYR A 1 265 ? 7.866 -6.801 -2.678 1.00 39.34 265 TYR A C 1
ATOM 2117 O O . TYR A 1 265 ? 8.998 -7.097 -3.049 1.00 39.34 265 TYR A O 1
ATOM 2125 N N . SER A 1 266 ? 7.557 -6.820 -1.376 1.00 37.34 266 SER A N 1
ATOM 2126 C CA . SER A 1 266 ? 8.508 -7.243 -0.334 1.00 37.34 266 SER A CA 1
ATOM 2127 C C . SER A 1 266 ? 8.931 -8.702 -0.499 1.00 37.34 266 SER A C 1
ATOM 2129 O O . SER A 1 266 ? 9.974 -9.088 0.003 1.00 37.34 266 SER A O 1
ATOM 2131 N N . GLN A 1 267 ? 8.125 -9.509 -1.196 1.00 39.19 267 GLN A N 1
ATOM 2132 C CA . GLN A 1 267 ? 8.451 -10.892 -1.539 1.00 39.19 267 GLN A CA 1
ATOM 2133 C C . GLN A 1 267 ? 9.358 -11.003 -2.777 1.00 39.19 267 GLN A C 1
ATOM 2135 O O . GLN A 1 267 ? 10.041 -12.010 -2.921 1.00 39.19 267 GLN A O 1
ATOM 2140 N N . ALA A 1 268 ? 9.404 -9.972 -3.629 1.00 31.70 268 ALA A N 1
ATOM 2141 C CA . ALA A 1 268 ? 10.264 -9.911 -4.814 1.00 31.70 268 ALA A CA 1
ATOM 2142 C C . ALA A 1 268 ? 11.611 -9.202 -4.551 1.00 31.70 268 ALA A C 1
ATOM 2144 O O . ALA A 1 268 ? 12.590 -9.470 -5.240 1.00 31.70 268 ALA A O 1
ATOM 2145 N N . VAL A 1 269 ? 11.677 -8.309 -3.553 1.00 33.16 269 VAL A N 1
ATOM 2146 C CA . VAL A 1 269 ? 12.815 -7.391 -3.339 1.00 33.16 269 VAL A CA 1
ATOM 2147 C C . VAL A 1 269 ? 13.812 -7.850 -2.255 1.00 33.16 269 VAL A C 1
ATOM 2149 O O . VAL A 1 269 ? 14.948 -7.386 -2.240 1.00 33.16 269 VAL A O 1
ATOM 2152 N N . THR A 1 270 ? 13.476 -8.792 -1.366 1.00 36.88 270 THR A N 1
ATOM 2153 C CA . THR A 1 270 ? 14.387 -9.193 -0.264 1.00 36.88 270 THR A CA 1
ATOM 2154 C C . THR A 1 270 ? 15.488 -10.193 -0.640 1.00 36.88 270 THR A C 1
ATOM 2156 O O . THR A 1 270 ? 16.227 -10.631 0.237 1.00 36.88 270 THR A O 1
ATOM 2159 N N . ALA A 1 271 ? 15.649 -10.558 -1.911 1.00 35.38 271 ALA A N 1
ATOM 2160 C CA . ALA A 1 271 ? 16.733 -11.440 -2.341 1.00 35.38 271 ALA A CA 1
ATOM 2161 C C . ALA A 1 271 ? 17.999 -10.632 -2.675 1.00 35.38 271 ALA A C 1
ATOM 2163 O O . ALA A 1 271 ? 18.340 -10.450 -3.838 1.00 35.38 271 ALA A O 1
ATOM 2164 N N . THR A 1 272 ? 18.689 -10.083 -1.674 1.00 43.00 272 THR A N 1
ATOM 2165 C CA . THR A 1 272 ? 20.094 -9.652 -1.829 1.00 43.00 272 THR A CA 1
ATOM 2166 C C . THR A 1 272 ? 20.780 -9.567 -0.460 1.00 43.00 272 THR A C 1
ATOM 2168 O O . THR A 1 272 ? 20.631 -8.564 0.230 1.00 43.00 272 THR A O 1
ATOM 2171 N N . TYR A 1 273 ? 21.524 -10.637 -0.124 1.00 33.47 273 TYR A N 1
ATOM 2172 C CA . TYR A 1 273 ? 22.553 -10.855 0.925 1.00 33.47 273 TYR A CA 1
ATOM 2173 C C . TYR A 1 273 ? 22.294 -12.062 1.850 1.00 33.47 273 TYR A C 1
ATOM 2175 O O . TYR A 1 273 ? 21.143 -12.460 2.027 1.00 33.47 273 TYR A O 1
ATOM 2183 N N . PRO A 1 274 ? 23.365 -12.720 2.352 1.00 30.73 274 PRO A N 1
ATOM 2184 C CA . PRO A 1 274 ? 23.330 -14.122 2.737 1.00 30.73 274 PRO A CA 1
ATOM 2185 C C . PRO A 1 274 ? 22.617 -14.290 4.073 1.00 30.73 274 PRO A C 1
ATOM 2187 O O . PRO A 1 274 ? 23.014 -13.723 5.091 1.00 30.73 274 PRO A O 1
ATOM 2190 N N . VAL A 1 275 ? 21.582 -15.120 4.079 1.00 31.16 275 VAL A N 1
ATOM 2191 C CA . VAL A 1 275 ? 21.037 -15.664 5.315 1.00 31.16 275 VAL A CA 1
ATOM 2192 C C . VAL A 1 275 ? 21.964 -16.806 5.717 1.00 31.16 275 VAL A C 1
ATOM 2194 O O . VAL A 1 275 ? 22.125 -17.766 4.967 1.00 31.16 275 VAL A O 1
ATOM 2197 N N . ARG A 1 276 ? 22.613 -16.699 6.884 1.00 27.52 276 ARG A N 1
ATOM 2198 C CA . ARG A 1 276 ? 23.277 -17.856 7.500 1.00 27.52 276 ARG A CA 1
ATOM 2199 C C . ARG A 1 276 ? 22.251 -18.983 7.611 1.00 27.52 276 ARG A C 1
ATOM 2201 O O . ARG A 1 276 ? 21.156 -18.769 8.134 1.00 27.52 276 ARG A O 1
ATOM 2208 N N . THR A 1 277 ? 22.593 -20.169 7.123 1.00 33.75 277 THR A N 1
ATOM 2209 C CA . THR A 1 277 ? 21.790 -21.363 7.380 1.00 33.75 277 THR A CA 1
ATOM 2210 C C . THR A 1 277 ? 21.780 -21.653 8.882 1.00 33.75 277 THR A C 1
ATOM 2212 O O . THR A 1 277 ? 22.696 -21.292 9.620 1.00 33.75 277 THR A O 1
ATOM 2215 N N . PHE A 1 278 ? 20.721 -22.319 9.335 1.00 32.47 278 PHE A N 1
ATOM 2216 C CA . PHE A 1 278 ? 20.516 -22.714 10.730 1.00 32.47 278 PHE A CA 1
ATOM 2217 C C . PHE A 1 278 ? 21.548 -23.759 11.224 1.00 32.47 278 PHE A C 1
ATOM 2219 O O . PHE A 1 278 ? 21.590 -24.022 12.418 1.00 32.47 278 PHE A O 1
ATOM 2226 N N . ASN A 1 279 ? 22.411 -24.298 10.343 1.00 28.67 279 ASN A N 1
ATOM 2227 C CA . ASN A 1 279 ? 23.322 -25.411 10.654 1.00 28.67 279 ASN A CA 1
ATOM 2228 C C . ASN A 1 279 ? 24.824 -25.134 10.448 1.00 28.67 279 ASN A C 1
ATOM 2230 O O . ASN A 1 279 ? 25.612 -26.052 10.594 1.00 28.67 279 ASN A O 1
ATOM 2234 N N . GLY A 1 280 ? 25.263 -23.912 10.130 1.00 30.39 280 GLY A N 1
ATOM 2235 C CA . GLY A 1 280 ? 26.702 -23.581 10.136 1.00 30.39 280 GLY A CA 1
ATOM 2236 C C . GLY A 1 280 ? 27.581 -24.237 9.056 1.00 30.39 280 GLY A C 1
ATOM 2237 O O . GLY A 1 280 ? 28.730 -23.829 8.917 1.00 30.39 280 GLY A O 1
ATOM 2238 N N . ASP A 1 281 ? 27.059 -25.161 8.248 1.00 28.56 281 ASP A N 1
ATOM 2239 C CA . ASP A 1 281 ? 27.834 -25.803 7.186 1.00 28.56 281 ASP A CA 1
ATOM 2240 C C . ASP A 1 281 ? 27.865 -24.971 5.897 1.00 28.56 281 ASP A C 1
ATOM 2242 O O . ASP A 1 281 ? 26.836 -24.593 5.324 1.00 28.56 281 ASP A O 1
ATOM 2246 N N . THR A 1 282 ? 29.085 -24.708 5.426 1.00 32.81 282 THR A N 1
ATOM 2247 C CA . THR A 1 282 ? 29.421 -24.080 4.142 1.00 32.81 282 THR A CA 1
ATOM 2248 C C . THR A 1 282 ? 29.086 -25.022 2.983 1.00 32.81 282 THR A C 1
ATOM 2250 O O . THR A 1 282 ? 29.963 -25.623 2.366 1.00 32.81 282 THR A O 1
ATOM 2253 N N . VAL A 1 283 ? 27.803 -25.173 2.662 1.00 33.91 283 VAL A N 1
ATOM 2254 C CA . VAL A 1 283 ? 27.402 -25.847 1.423 1.00 33.91 283 VAL A CA 1
ATOM 2255 C C . VAL A 1 283 ? 27.530 -24.843 0.280 1.00 33.91 283 VAL A C 1
ATOM 2257 O O . VAL A 1 283 ? 26.707 -23.946 0.142 1.00 33.91 283 VAL A O 1
ATOM 2260 N N . GLY A 1 284 ? 28.604 -24.988 -0.498 1.00 32.88 284 GLY A N 1
ATOM 2261 C CA . GLY A 1 284 ? 28.714 -24.515 -1.878 1.00 32.88 284 GLY A CA 1
ATOM 2262 C C . GLY A 1 284 ? 28.528 -23.015 -2.088 1.00 32.88 284 GLY A C 1
ATOM 2263 O O . GLY A 1 284 ? 27.427 -22.521 -2.307 1.00 32.88 284 GLY A O 1
ATOM 2264 N N . CYS A 1 285 ? 29.643 -22.293 -2.125 1.00 33.72 285 CYS A N 1
ATOM 2265 C CA . CYS A 1 285 ? 29.751 -20.956 -2.694 1.00 33.72 285 CYS A CA 1
ATOM 2266 C C . CYS A 1 285 ? 28.921 -20.862 -3.987 1.00 33.72 285 CYS A C 1
ATOM 2268 O O . CYS A 1 285 ? 29.192 -21.599 -4.936 1.00 33.72 285 CYS A O 1
ATOM 2270 N N . TRP A 1 286 ? 27.923 -19.972 -4.016 1.00 41.00 286 TRP A N 1
ATOM 2271 C CA . TRP A 1 286 ? 27.103 -19.685 -5.193 1.00 41.00 286 TRP A CA 1
ATOM 2272 C C . TRP A 1 286 ? 27.996 -19.584 -6.431 1.00 41.00 286 TRP A C 1
ATOM 2274 O O . TRP A 1 286 ? 28.785 -18.642 -6.562 1.00 41.00 286 TRP A O 1
ATOM 2284 N N . ARG A 1 287 ? 27.885 -20.551 -7.350 1.00 52.22 287 ARG A N 1
ATOM 2285 C CA . ARG A 1 287 ? 28.392 -20.369 -8.712 1.00 52.22 287 ARG A CA 1
ATOM 2286 C C . ARG A 1 287 ? 27.816 -19.051 -9.230 1.00 52.22 287 ARG A C 1
ATOM 2288 O O . ARG A 1 287 ? 26.646 -18.753 -8.990 1.00 52.22 287 ARG A O 1
ATOM 2295 N N . LYS A 1 288 ? 28.618 -18.260 -9.950 1.00 66.25 288 LYS A N 1
ATOM 2296 C CA . LYS A 1 288 ? 28.086 -17.153 -10.756 1.00 66.25 288 LYS A CA 1
ATOM 2297 C C . LYS A 1 288 ? 27.130 -17.762 -11.782 1.00 66.25 288 LYS A C 1
ATOM 2299 O O . LYS A 1 288 ? 27.579 -18.250 -12.812 1.00 66.25 288 LYS A O 1
ATOM 2304 N N . TRP A 1 289 ? 25.842 -17.780 -11.466 1.00 75.12 289 TRP A N 1
ATOM 2305 C CA . TRP A 1 289 ? 24.806 -18.143 -12.420 1.00 75.12 289 TRP A CA 1
ATOM 2306 C C . TRP A 1 289 ? 24.875 -17.200 -13.611 1.00 75.12 289 TRP A C 1
ATOM 2308 O O . TRP A 1 289 ? 25.039 -15.984 -13.445 1.00 75.12 289 TRP A O 1
ATOM 2318 N N . SER A 1 290 ? 24.756 -17.774 -14.802 1.00 82.06 290 SER A N 1
ATOM 2319 C CA . SER A 1 290 ? 24.568 -16.991 -16.015 1.00 82.06 290 SER A CA 1
ATOM 2320 C C . SER A 1 290 ? 23.222 -16.250 -15.969 1.00 82.06 290 SER A C 1
ATOM 2322 O O . SER A 1 290 ? 22.363 -16.521 -15.124 1.00 82.06 290 SER A O 1
ATOM 2324 N N . ASP A 1 291 ? 23.021 -15.283 -16.866 1.00 69.75 291 ASP A N 1
ATOM 2325 C CA . ASP A 1 291 ? 21.714 -14.626 -17.009 1.00 69.75 291 ASP A CA 1
ATOM 2326 C C . ASP A 1 291 ? 20.595 -15.623 -17.338 1.00 69.75 291 ASP A C 1
ATOM 2328 O O . ASP A 1 291 ? 19.486 -15.495 -16.821 1.00 69.75 291 ASP A O 1
ATOM 2332 N N . ASP A 1 292 ? 20.915 -16.650 -18.121 1.00 75.56 292 ASP A N 1
ATOM 2333 C CA . ASP A 1 292 ? 19.994 -17.716 -18.508 1.00 75.56 292 ASP A CA 1
ATOM 2334 C C . ASP A 1 292 ? 19.627 -18.617 -17.313 1.00 75.56 292 ASP A C 1
ATOM 2336 O O . ASP A 1 292 ? 18.449 -18.862 -17.058 1.00 75.56 292 ASP A O 1
ATOM 2340 N N . ASP A 1 293 ? 20.602 -19.002 -16.481 1.00 82.75 293 ASP A N 1
ATOM 2341 C CA . ASP A 1 293 ? 20.340 -19.752 -15.240 1.00 82.75 293 ASP A CA 1
ATOM 2342 C C . ASP A 1 293 ? 19.421 -18.970 -14.290 1.00 82.75 293 ASP A C 1
ATOM 2344 O O . ASP A 1 293 ? 18.482 -19.525 -13.712 1.00 82.75 293 ASP A O 1
ATOM 2348 N N . ARG A 1 294 ? 19.651 -17.653 -14.163 1.00 77.56 294 ARG A N 1
ATOM 2349 C CA . ARG A 1 294 ? 18.791 -16.763 -13.370 1.00 77.56 294 ARG A CA 1
ATOM 2350 C C . ARG A 1 294 ? 17.373 -16.719 -13.920 1.00 77.56 294 ARG A C 1
ATOM 2352 O O . ARG A 1 294 ? 16.418 -16.757 -13.144 1.00 77.56 294 ARG A O 1
ATOM 2359 N N . GLU A 1 295 ? 17.217 -16.619 -15.233 1.00 73.25 295 GLU A N 1
ATOM 2360 C CA . GLU A 1 295 ? 15.902 -16.588 -15.862 1.00 73.25 295 GLU A CA 1
ATOM 2361 C C . GLU A 1 295 ? 15.146 -17.908 -15.666 1.00 73.25 295 GLU A C 1
ATOM 2363 O O . GLU A 1 295 ? 13.986 -17.891 -15.237 1.00 73.25 295 GLU A O 1
ATOM 2368 N N . ARG A 1 296 ? 15.800 -19.048 -15.920 1.00 84.19 296 ARG A N 1
ATOM 2369 C CA . ARG A 1 296 ? 15.234 -20.390 -15.709 1.00 84.19 296 ARG A CA 1
ATOM 2370 C C . ARG A 1 296 ? 14.773 -20.572 -14.268 1.00 84.19 296 ARG A C 1
ATOM 2372 O O . ARG A 1 296 ? 13.631 -20.978 -14.037 1.00 84.19 296 ARG A O 1
ATOM 2379 N N . PHE A 1 297 ? 15.615 -20.175 -13.313 1.00 88.19 297 PHE A N 1
ATOM 2380 C CA . PHE A 1 297 ? 15.295 -20.181 -11.891 1.00 88.19 297 PHE A CA 1
ATOM 2381 C C . PHE A 1 297 ? 14.034 -19.371 -11.570 1.00 88.19 297 PHE A C 1
ATOM 2383 O O . PHE A 1 297 ? 13.105 -19.895 -10.953 1.00 88.19 297 PHE A O 1
ATOM 2390 N N . TRP A 1 298 ? 13.964 -18.107 -12.002 1.00 80.88 298 TRP A N 1
ATOM 2391 C CA . TRP A 1 298 ? 12.817 -17.251 -11.693 1.00 80.88 298 TRP A CA 1
ATOM 2392 C C . TRP A 1 298 ? 11.529 -17.768 -12.327 1.00 80.88 298 TRP A C 1
ATOM 2394 O O . TRP A 1 298 ? 10.478 -17.741 -11.682 1.00 80.88 298 TRP A O 1
ATOM 2404 N N . ARG A 1 299 ? 11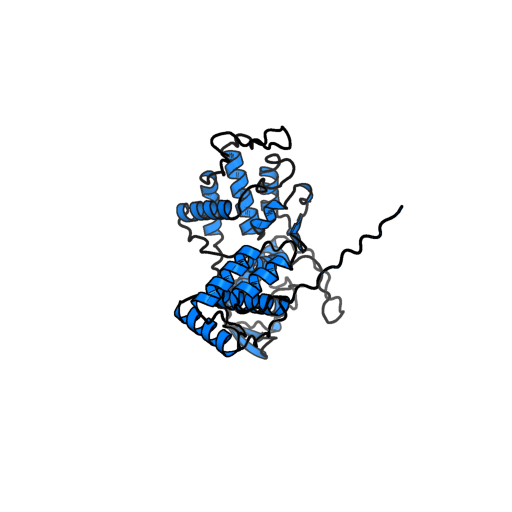.601 -18.285 -13.559 1.00 76.44 299 ARG A N 1
ATOM 2405 C CA . ARG A 1 299 ? 10.455 -18.903 -14.234 1.00 76.44 299 ARG A CA 1
ATOM 2406 C C . ARG A 1 299 ? 9.939 -20.109 -13.450 1.00 76.44 299 ARG A C 1
ATOM 2408 O O . ARG A 1 299 ? 8.738 -20.182 -13.207 1.00 76.44 299 ARG A O 1
ATOM 2415 N N . ALA A 1 300 ? 10.819 -21.012 -13.017 1.00 89.38 300 ALA A N 1
ATOM 2416 C CA . ALA A 1 300 ? 10.414 -22.182 -12.243 1.00 89.38 300 ALA A CA 1
ATOM 2417 C C . ALA A 1 300 ? 9.880 -21.812 -10.854 1.00 89.38 300 ALA A C 1
ATOM 2419 O O . ALA A 1 300 ? 8.837 -22.322 -10.463 1.00 89.38 300 ALA A O 1
ATOM 2420 N N . LEU A 1 301 ? 10.518 -20.884 -10.132 1.00 88.88 301 LEU A N 1
ATOM 2421 C CA . LEU A 1 301 ? 10.048 -20.424 -8.820 1.00 88.88 301 LEU A CA 1
ATOM 2422 C C . LEU A 1 301 ? 8.636 -19.830 -8.899 1.00 88.88 301 LEU A C 1
ATOM 2424 O O . LEU A 1 301 ? 7.754 -20.211 -8.127 1.00 88.88 301 LEU A O 1
ATOM 2428 N N . LEU A 1 302 ? 8.410 -18.907 -9.838 1.00 77.44 302 LEU A N 1
ATOM 2429 C CA . LEU A 1 302 ? 7.106 -18.267 -10.014 1.00 77.44 302 LEU A CA 1
ATOM 2430 C C . LEU A 1 302 ? 6.043 -19.285 -10.434 1.00 77.44 302 LEU A C 1
ATOM 2432 O O . LEU A 1 302 ? 4.948 -19.288 -9.872 1.00 77.44 302 LEU A O 1
ATOM 2436 N N . PHE A 1 303 ? 6.379 -20.166 -11.379 1.00 88.62 303 PHE A N 1
ATOM 2437 C CA . PHE A 1 303 ? 5.465 -21.196 -11.855 1.00 88.62 303 PHE A CA 1
ATOM 2438 C C . PHE A 1 303 ? 5.109 -22.196 -10.750 1.00 88.62 303 PHE A C 1
ATOM 2440 O O . PHE A 1 303 ? 3.930 -22.396 -10.468 1.00 88.62 303 PHE A O 1
ATOM 2447 N N . LEU A 1 304 ? 6.103 -22.780 -10.071 1.00 89.69 304 LEU A N 1
ATOM 2448 C CA . LEU A 1 304 ? 5.889 -23.758 -9.001 1.00 89.69 304 LEU A CA 1
ATOM 2449 C C . LEU A 1 304 ? 5.132 -23.143 -7.824 1.00 89.69 304 LEU A C 1
ATOM 2451 O O . LEU A 1 304 ? 4.239 -23.788 -7.279 1.00 89.69 304 LEU A O 1
ATOM 2455 N N . GLY A 1 305 ? 5.427 -21.895 -7.453 1.00 87.31 305 GLY A N 1
ATOM 2456 C CA . GLY A 1 305 ? 4.692 -21.206 -6.393 1.00 87.31 305 GLY A CA 1
ATOM 2457 C C . GLY A 1 305 ? 3.240 -20.917 -6.751 1.00 87.31 305 GLY A C 1
ATOM 2458 O O . GLY A 1 305 ? 2.363 -21.053 -5.899 1.00 87.31 305 GLY A O 1
ATOM 2459 N N . TYR A 1 306 ? 2.968 -20.580 -8.012 1.00 79.75 306 TYR A N 1
ATOM 2460 C CA . TYR A 1 306 ? 1.605 -20.420 -8.506 1.00 79.75 306 TYR A CA 1
ATOM 2461 C C . TYR A 1 306 ? 0.853 -21.758 -8.551 1.00 79.75 306 TYR A C 1
ATOM 2463 O O . TYR A 1 306 ? -0.256 -21.850 -8.031 1.00 79.75 306 TYR A O 1
ATOM 2471 N N . TRP A 1 307 ? 1.471 -22.794 -9.123 1.00 89.75 307 TRP A N 1
ATOM 2472 C CA . TRP A 1 307 ? 0.863 -24.110 -9.330 1.00 89.75 307 TRP A CA 1
ATOM 2473 C C . TRP A 1 307 ? 0.578 -24.851 -8.019 1.00 89.75 307 TRP A C 1
ATOM 2475 O O . TRP A 1 307 ? -0.523 -25.350 -7.808 1.00 89.75 307 TRP A O 1
ATOM 2485 N N . THR A 1 308 ? 1.561 -24.909 -7.118 1.00 91.06 308 THR A N 1
ATOM 2486 C CA . THR A 1 308 ? 1.450 -25.672 -5.861 1.00 91.06 308 THR A CA 1
ATOM 2487 C C . THR A 1 308 ? 0.776 -24.879 -4.738 1.00 91.06 308 THR A C 1
ATOM 2489 O O . THR A 1 308 ? 0.343 -25.447 -3.736 1.00 91.06 308 THR A O 1
ATOM 2492 N N . GLY A 1 309 ? 0.720 -23.547 -4.848 1.00 89.62 309 GLY A N 1
ATOM 2493 C CA . GLY A 1 309 ? 0.281 -22.669 -3.761 1.00 89.62 309 GLY A CA 1
ATOM 2494 C C . GLY A 1 309 ? 1.209 -22.677 -2.536 1.00 89.62 309 GLY A C 1
ATOM 2495 O O . GLY A 1 309 ? 0.858 -22.104 -1.496 1.00 89.62 309 GLY A O 1
ATOM 2496 N N . LEU A 1 310 ? 2.383 -23.313 -2.630 1.00 88.12 310 LEU A N 1
ATOM 2497 C CA . LEU A 1 310 ? 3.382 -23.312 -1.568 1.00 88.12 310 LEU A CA 1
ATOM 2498 C C . LEU A 1 310 ? 3.925 -21.900 -1.349 1.00 88.12 310 LEU A C 1
ATOM 2500 O O . LEU A 1 310 ? 4.096 -21.099 -2.269 1.00 88.12 310 LEU A O 1
ATOM 2504 N N . ARG A 1 311 ? 4.223 -21.575 -0.089 1.00 86.88 311 ARG A N 1
ATOM 2505 C CA . ARG A 1 311 ? 4.878 -20.304 0.235 1.00 86.88 311 ARG A CA 1
ATOM 2506 C C . ARG A 1 311 ? 6.314 -20.345 -0.270 1.00 86.88 311 ARG A C 1
ATOM 2508 O O . ARG A 1 311 ? 6.929 -21.402 -0.274 1.00 86.88 311 ARG A O 1
ATOM 2515 N N . ILE A 1 312 ? 6.899 -19.181 -0.549 1.00 82.44 312 ILE A N 1
ATOM 2516 C CA . ILE A 1 312 ? 8.319 -19.072 -0.937 1.00 82.44 312 ILE A CA 1
ATOM 2517 C C . ILE A 1 312 ? 9.240 -19.798 0.060 1.00 82.44 312 ILE A C 1
ATOM 2519 O O . ILE A 1 312 ? 10.162 -20.491 -0.349 1.00 82.44 312 ILE A O 1
ATOM 2523 N N . GLY A 1 313 ? 8.961 -19.699 1.366 1.00 84.12 313 GLY A N 1
ATOM 2524 C CA . GLY A 1 313 ? 9.743 -20.398 2.393 1.00 84.12 313 GLY A CA 1
ATOM 2525 C C . GLY A 1 313 ? 9.617 -21.928 2.368 1.00 84.12 313 GLY A C 1
ATOM 2526 O O . GLY A 1 313 ? 10.548 -22.603 2.796 1.00 84.12 313 GLY A O 1
ATOM 2527 N N . ASP A 1 314 ? 8.501 -22.461 1.866 1.00 89.12 314 ASP A N 1
ATOM 2528 C CA . ASP A 1 314 ? 8.296 -23.899 1.662 1.00 89.12 314 ASP A CA 1
ATOM 2529 C C . ASP A 1 314 ? 8.928 -24.344 0.326 1.00 89.12 314 ASP A C 1
ATOM 2531 O O . ASP A 1 314 ? 9.676 -25.313 0.305 1.00 89.12 314 ASP A O 1
ATOM 2535 N N . LEU A 1 315 ? 8.757 -23.573 -0.760 1.00 91.00 315 LEU A N 1
ATOM 2536 C CA . LEU A 1 315 ? 9.416 -23.815 -2.060 1.00 91.00 315 LEU A CA 1
ATOM 2537 C C . LEU A 1 315 ? 10.942 -23.835 -1.955 1.00 91.00 315 LEU A C 1
ATOM 2539 O O . LEU A 1 315 ? 11.594 -24.667 -2.572 1.00 91.00 315 LEU A O 1
ATOM 2543 N N . ARG A 1 316 ? 11.508 -22.954 -1.128 1.00 88.12 316 ARG A N 1
ATOM 2544 C CA . ARG A 1 316 ? 12.941 -22.915 -0.815 1.00 88.12 316 ARG A CA 1
ATOM 2545 C C . ARG A 1 316 ? 13.470 -24.235 -0.246 1.00 88.12 316 ARG A C 1
ATOM 2547 O O . ARG A 1 316 ? 14.654 -24.524 -0.349 1.00 88.12 316 ARG A O 1
ATOM 2554 N N . ARG A 1 317 ? 12.615 -24.995 0.432 1.00 90.12 317 ARG A N 1
ATOM 2555 C CA . ARG A 1 317 ? 12.969 -26.266 1.068 1.00 90.12 317 ARG A CA 1
ATOM 2556 C C . ARG A 1 317 ? 12.578 -27.467 0.209 1.00 90.12 317 ARG A C 1
ATOM 2558 O O . ARG A 1 317 ? 12.819 -28.594 0.627 1.00 90.12 317 ARG A O 1
ATOM 2565 N N . LEU A 1 318 ? 11.974 -27.237 -0.957 1.00 94.06 318 LEU A N 1
ATOM 2566 C CA . LEU A 1 318 ? 11.589 -28.296 -1.873 1.00 94.06 318 LEU A CA 1
ATOM 2567 C C . LEU A 1 318 ? 12.850 -28.920 -2.480 1.00 94.06 318 LEU A C 1
ATOM 2569 O O . LEU A 1 318 ? 13.620 -28.242 -3.164 1.00 94.06 318 LEU A O 1
ATOM 2573 N N . THR A 1 319 ? 13.066 -30.206 -2.214 1.00 96.19 319 THR A N 1
ATOM 2574 C CA . THR A 1 319 ? 14.247 -30.948 -2.674 1.00 96.19 319 THR A CA 1
ATOM 2575 C C . THR A 1 319 ? 13.929 -31.815 -3.883 1.00 96.19 319 THR A C 1
ATOM 2577 O O . THR A 1 319 ? 12.780 -32.198 -4.094 1.00 96.19 319 THR A O 1
ATOM 2580 N N . TRP A 1 320 ? 14.944 -32.191 -4.659 1.00 96.75 320 TRP A N 1
ATOM 2581 C CA . TRP A 1 320 ? 14.769 -33.145 -5.757 1.00 96.75 320 TRP A CA 1
ATOM 2582 C C . TRP A 1 320 ? 14.287 -34.519 -5.282 1.00 96.75 320 TRP A C 1
ATOM 2584 O O . TRP A 1 320 ? 13.565 -35.185 -6.012 1.00 96.75 320 TRP A O 1
ATOM 2594 N N . ALA A 1 321 ? 14.595 -34.909 -4.039 1.00 96.00 321 ALA A N 1
ATOM 2595 C CA . ALA A 1 321 ? 14.064 -36.128 -3.418 1.00 96.00 321 ALA A CA 1
ATOM 2596 C C . ALA A 1 321 ? 12.539 -36.087 -3.196 1.00 96.00 321 ALA A C 1
ATOM 2598 O O . ALA A 1 321 ? 11.916 -37.121 -2.995 1.00 96.00 321 ALA A O 1
ATOM 2599 N N . SER A 1 322 ? 11.947 -34.891 -3.227 1.00 96.75 322 SER A N 1
ATOM 2600 C CA . SER A 1 322 ? 10.504 -34.668 -3.108 1.00 96.75 322 SER A CA 1
ATOM 2601 C C . SER A 1 322 ? 9.786 -34.701 -4.465 1.00 96.75 322 SER A C 1
ATOM 2603 O O . SER A 1 322 ? 8.567 -34.553 -4.517 1.00 96.75 322 SER A O 1
ATOM 2605 N N . VAL A 1 323 ? 10.529 -34.833 -5.571 1.00 97.31 323 VAL A N 1
ATOM 2606 C CA . VAL A 1 323 ? 10.017 -34.782 -6.945 1.00 97.31 323 VAL A CA 1
ATOM 2607 C C . VAL A 1 323 ? 10.111 -36.170 -7.572 1.00 97.31 323 VAL A C 1
ATOM 2609 O O . VAL A 1 323 ? 11.197 -36.669 -7.858 1.00 97.31 323 VAL A O 1
ATOM 2612 N N . PHE A 1 324 ? 8.956 -36.769 -7.825 1.00 97.56 324 PHE A N 1
ATOM 2613 C CA . PHE A 1 324 ? 8.789 -38.032 -8.535 1.00 97.56 324 PHE A CA 1
ATOM 2614 C C . PHE A 1 324 ? 8.357 -37.773 -9.983 1.00 97.56 324 PHE A C 1
ATOM 2616 O O . PHE A 1 324 ? 8.043 -36.644 -10.359 1.00 97.56 324 PHE A O 1
ATOM 2623 N N . ALA A 1 325 ? 8.335 -38.825 -10.803 1.00 96.69 325 ALA A N 1
ATOM 2624 C CA . ALA A 1 325 ? 7.975 -38.716 -12.218 1.00 96.69 325 ALA A CA 1
ATOM 2625 C C . ALA A 1 325 ? 6.541 -38.194 -12.443 1.00 96.69 325 ALA A C 1
ATOM 2627 O O . ALA A 1 325 ? 6.284 -37.503 -13.421 1.00 96.69 325 ALA A O 1
ATOM 2628 N N . ASP A 1 326 ? 5.614 -38.517 -11.541 1.00 96.75 326 ASP A N 1
ATOM 2629 C CA . ASP A 1 326 ? 4.185 -38.212 -11.647 1.00 96.75 326 ASP A CA 1
ATOM 2630 C C . ASP A 1 326 ? 3.698 -37.182 -10.615 1.00 96.75 326 ASP A C 1
ATOM 2632 O O . ASP A 1 326 ? 2.591 -36.649 -10.746 1.00 96.75 326 ASP A O 1
ATOM 2636 N N . ARG A 1 327 ? 4.494 -36.882 -9.580 1.00 97.62 327 ARG A N 1
ATOM 2637 C CA . ARG A 1 327 ? 4.067 -36.027 -8.464 1.00 97.62 327 ARG A CA 1
ATOM 2638 C C . ARG A 1 327 ? 5.210 -35.366 -7.697 1.00 97.62 327 ARG A C 1
ATOM 2640 O O . ARG A 1 327 ? 6.344 -35.825 -7.704 1.00 97.62 327 ARG A O 1
ATOM 2647 N N . ILE A 1 328 ? 4.876 -34.308 -6.971 1.00 97.44 328 ILE A N 1
ATOM 2648 C CA . ILE A 1 328 ? 5.716 -33.646 -5.977 1.00 97.44 328 ILE A CA 1
ATOM 2649 C C . ILE A 1 328 ? 5.082 -33.882 -4.609 1.00 97.44 328 ILE A C 1
ATOM 2651 O O . ILE A 1 328 ? 3.926 -33.512 -4.395 1.00 97.44 328 ILE A O 1
ATOM 2655 N N . GLU A 1 329 ? 5.827 -34.467 -3.680 1.00 97.69 329 GLU A N 1
ATOM 2656 C CA . GLU A 1 329 ? 5.383 -34.689 -2.304 1.00 97.69 329 GLU A CA 1
ATOM 2657 C C . GLU A 1 329 ? 5.977 -33.619 -1.384 1.00 97.69 329 GLU A C 1
ATOM 2659 O O . GLU A 1 329 ? 7.170 -33.349 -1.410 1.00 97.69 329 GLU A O 1
ATOM 2664 N N . TRP A 1 330 ? 5.160 -32.974 -0.554 1.00 96.31 330 TRP A N 1
ATOM 2665 C CA . TRP A 1 330 ? 5.626 -31.912 0.336 1.00 96.31 330 TRP A CA 1
ATOM 2666 C C . TRP A 1 330 ? 4.912 -31.944 1.679 1.00 96.31 330 TRP A C 1
ATOM 2668 O O . TRP A 1 330 ? 3.697 -32.084 1.737 1.00 96.31 330 TRP A O 1
ATOM 2678 N N . ARG A 1 331 ? 5.634 -31.722 2.779 1.00 94.19 331 ARG A N 1
ATOM 2679 C CA . ARG A 1 331 ? 5.044 -31.610 4.119 1.00 94.19 331 ARG A CA 1
ATOM 2680 C C . ARG A 1 331 ? 5.143 -30.172 4.615 1.00 94.19 331 ARG A C 1
ATOM 2682 O O . ARG A 1 331 ? 6.233 -29.635 4.798 1.00 94.19 331 ARG A O 1
ATOM 2689 N N . ALA A 1 332 ? 3.998 -29.522 4.816 1.00 85.31 332 ALA A N 1
ATOM 2690 C CA . ALA A 1 332 ? 3.953 -28.108 5.169 1.00 85.31 332 ALA A CA 1
ATOM 2691 C C . ALA A 1 332 ? 4.521 -27.854 6.572 1.00 85.31 332 ALA A C 1
ATOM 2693 O O . ALA A 1 332 ? 3.937 -28.255 7.576 1.00 85.31 332 ALA A O 1
ATOM 2694 N N . SER A 1 333 ? 5.604 -27.079 6.648 1.00 78.88 333 SER A N 1
ATOM 2695 C CA . SER A 1 333 ? 6.377 -26.836 7.877 1.00 78.88 333 SER A CA 1
ATOM 2696 C C . SER A 1 333 ? 5.568 -26.312 9.074 1.00 78.88 333 SER A C 1
ATOM 2698 O O . SER A 1 333 ? 5.932 -26.544 10.221 1.00 78.88 333 SER A O 1
ATOM 2700 N N . LYS A 1 334 ? 4.469 -25.587 8.827 1.00 81.75 334 LYS A N 1
ATOM 2701 C CA . LYS A 1 334 ? 3.633 -25.000 9.886 1.00 81.75 334 LYS A CA 1
ATOM 2702 C C . LYS A 1 334 ? 2.552 -25.944 10.416 1.00 81.75 334 LYS A C 1
ATOM 2704 O O . LYS A 1 334 ? 2.119 -25.777 11.552 1.00 81.75 334 LYS A O 1
ATOM 2709 N N . THR A 1 335 ? 2.032 -26.825 9.572 1.00 85.06 335 THR A N 1
ATOM 2710 C CA . THR A 1 335 ? 0.835 -27.626 9.879 1.00 85.06 335 THR A CA 1
ATOM 2711 C C . THR A 1 335 ? 1.115 -29.116 9.912 1.00 85.06 335 THR A C 1
ATOM 2713 O O . THR A 1 335 ? 0.230 -29.864 10.298 1.00 85.06 335 THR A O 1
ATOM 2716 N N . ASP A 1 336 ? 2.307 -29.531 9.485 1.00 85.62 336 ASP A N 1
ATOM 2717 C CA . ASP A 1 336 ? 2.724 -30.924 9.333 1.00 85.62 336 ASP A CA 1
ATOM 2718 C C . ASP A 1 336 ? 1.835 -31.760 8.389 1.00 85.62 336 ASP A C 1
ATOM 2720 O O . ASP A 1 336 ? 1.875 -32.985 8.363 1.00 85.62 336 ASP A O 1
ATOM 2724 N N . VAL A 1 337 ? 1.028 -31.086 7.566 1.00 90.50 337 VAL A N 1
ATOM 2725 C CA . VAL A 1 337 ? 0.130 -31.729 6.601 1.00 90.50 337 VAL A CA 1
ATOM 2726 C C . VAL A 1 337 ? 0.924 -32.110 5.355 1.00 90.50 337 VAL A C 1
ATOM 2728 O O . VAL A 1 337 ? 1.660 -31.281 4.810 1.00 90.50 337 VAL A O 1
ATOM 2731 N N . ALA A 1 338 ? 0.759 -33.353 4.903 1.00 94.38 338 ALA A N 1
ATOM 2732 C CA . ALA A 1 338 ? 1.298 -33.829 3.637 1.00 94.38 338 ALA A CA 1
ATOM 2733 C C . ALA A 1 338 ? 0.452 -33.321 2.458 1.00 94.38 338 ALA A C 1
ATOM 2735 O O . ALA A 1 338 ? -0.777 -33.361 2.480 1.00 94.38 338 ALA A O 1
ATOM 2736 N N . HIS A 1 339 ? 1.133 -32.854 1.424 1.00 93.50 339 HIS A N 1
ATOM 2737 C CA . HIS A 1 339 ? 0.598 -32.376 0.164 1.00 93.50 339 HIS A CA 1
ATOM 2738 C C . HIS A 1 339 ? 1.212 -33.197 -0.964 1.00 93.50 339 HIS A C 1
ATOM 2740 O O . HIS A 1 339 ? 2.406 -33.493 -0.941 1.00 93.50 339 HIS A O 1
ATOM 2746 N N . VAL A 1 340 ? 0.397 -33.533 -1.956 1.00 97.19 340 VAL A N 1
ATOM 2747 C CA . VAL A 1 340 ? 0.833 -34.218 -3.171 1.00 97.19 340 VAL A CA 1
ATOM 2748 C C . VAL A 1 340 ? 0.333 -33.400 -4.353 1.00 97.19 340 VAL A C 1
ATOM 2750 O O . VAL A 1 340 ? -0.866 -33.145 -4.462 1.00 97.19 340 VAL A O 1
ATOM 2753 N N . PHE A 1 341 ? 1.246 -32.958 -5.211 1.00 95.38 341 PHE A N 1
ATOM 2754 C CA . PHE A 1 341 ? 0.936 -32.167 -6.400 1.00 95.38 341 PHE A CA 1
ATOM 2755 C C . PHE A 1 341 ? 1.258 -32.984 -7.650 1.00 95.38 341 PHE A C 1
ATOM 2757 O O . PHE A 1 341 ? 2.388 -33.449 -7.755 1.00 95.38 341 PHE A O 1
ATOM 2764 N N . PRO A 1 342 ? 0.341 -33.155 -8.613 1.00 95.69 342 PRO A N 1
ATOM 2765 C CA . PRO A 1 342 ? 0.658 -33.871 -9.845 1.00 95.69 342 PRO A CA 1
ATOM 2766 C C . PRO A 1 342 ? 1.692 -33.100 -10.682 1.00 95.69 342 PRO A C 1
ATOM 2768 O O . PRO A 1 342 ? 1.631 -31.868 -10.787 1.00 95.69 342 PRO A O 1
ATOM 2771 N N . VAL A 1 343 ? 2.625 -33.831 -11.294 1.00 97.06 343 VAL A N 1
ATOM 2772 C CA . VAL A 1 343 ? 3.599 -33.297 -12.256 1.00 97.06 343 VAL A CA 1
ATOM 2773 C C . VAL A 1 343 ? 2.978 -33.362 -13.646 1.00 97.06 343 VAL A C 1
ATOM 2775 O O . VAL A 1 343 ? 2.949 -34.398 -14.302 1.00 97.06 343 VAL A O 1
ATOM 2778 N N . THR A 1 344 ? 2.430 -32.235 -14.092 1.00 94.75 344 THR A N 1
ATOM 2779 C CA . THR A 1 344 ? 1.960 -32.077 -15.474 1.00 94.75 344 THR A CA 1
ATOM 2780 C C . THR A 1 344 ? 3.139 -31.818 -16.414 1.00 94.75 344 THR A C 1
ATOM 2782 O O . THR A 1 344 ? 4.236 -31.485 -15.966 1.00 94.75 344 THR A O 1
ATOM 2785 N N . ALA A 1 345 ? 2.916 -31.891 -17.729 1.00 95.12 345 ALA A N 1
ATOM 2786 C CA . ALA A 1 345 ? 3.950 -31.577 -18.719 1.00 95.12 345 ALA A CA 1
ATOM 2787 C C . ALA A 1 345 ? 4.549 -30.165 -18.536 1.00 95.12 345 ALA A C 1
ATOM 2789 O O . ALA A 1 345 ? 5.755 -29.976 -18.692 1.00 95.12 345 ALA A O 1
ATOM 2790 N N . ASP A 1 346 ? 3.735 -29.177 -18.145 1.00 91.44 346 ASP A N 1
ATOM 2791 C CA . ASP A 1 346 ? 4.222 -27.826 -17.855 1.00 91.44 346 ASP A CA 1
ATOM 2792 C C . ASP A 1 346 ? 5.093 -27.784 -16.593 1.00 91.44 346 ASP A C 1
ATOM 2794 O O . ASP A 1 346 ? 6.147 -27.146 -16.600 1.00 91.44 346 ASP A O 1
ATOM 2798 N N . VAL A 1 347 ? 4.690 -28.487 -15.525 1.00 94.38 347 VAL A N 1
ATOM 2799 C CA . VAL A 1 347 ? 5.498 -28.619 -14.300 1.00 94.38 347 VAL A CA 1
ATOM 2800 C C . VAL A 1 347 ? 6.829 -29.284 -14.628 1.00 94.38 347 VAL A C 1
ATOM 2802 O O . VAL A 1 347 ? 7.870 -28.747 -14.261 1.00 94.38 347 VAL A O 1
ATOM 2805 N N . GLN A 1 348 ? 6.801 -30.387 -15.378 1.00 97.75 348 GLN A N 1
ATOM 2806 C CA . GLN A 1 348 ? 7.993 -31.116 -15.800 1.00 97.75 348 GLN A CA 1
ATOM 2807 C C . GLN A 1 348 ? 8.944 -30.216 -16.596 1.00 97.75 348 GLN A C 1
ATOM 2809 O O . GLN A 1 348 ? 10.115 -30.120 -16.249 1.00 97.75 348 GLN A O 1
ATOM 2814 N N . ARG A 1 349 ? 8.435 -29.447 -17.568 1.00 95.38 349 ARG A N 1
ATOM 2815 C CA . ARG A 1 349 ? 9.239 -28.476 -18.331 1.00 95.38 349 ARG A CA 1
ATOM 2816 C C . ARG A 1 349 ? 9.953 -27.468 -17.426 1.00 95.38 349 ARG A C 1
ATOM 2818 O O . ARG A 1 349 ? 11.108 -27.130 -17.673 1.00 95.38 349 ARG A O 1
ATOM 2825 N N . HIS A 1 350 ? 9.274 -26.955 -16.400 1.00 94.00 350 HIS A N 1
ATOM 2826 C CA . HIS A 1 350 ? 9.871 -25.998 -15.466 1.00 94.00 350 HIS A CA 1
ATOM 2827 C C . HIS A 1 350 ? 10.856 -26.648 -14.491 1.00 94.00 350 HIS A C 1
ATOM 2829 O O . HIS A 1 350 ? 11.858 -26.018 -14.164 1.00 94.00 350 HIS A O 1
ATOM 2835 N N . LEU A 1 351 ? 10.605 -27.888 -14.065 1.00 96.88 351 LEU A N 1
ATOM 2836 C CA . LEU A 1 351 ? 11.546 -28.684 -13.278 1.00 96.88 351 LEU A CA 1
ATOM 2837 C C . LEU A 1 351 ? 12.815 -28.983 -14.087 1.00 96.88 351 LEU A C 1
ATOM 2839 O O . LEU A 1 351 ? 13.916 -28.733 -13.607 1.00 96.88 351 LEU A O 1
ATOM 2843 N N . ASP A 1 352 ? 12.683 -29.426 -15.334 1.00 96.75 352 ASP A N 1
ATOM 2844 C CA . ASP A 1 352 ? 13.826 -29.724 -16.200 1.00 96.75 352 ASP A CA 1
ATOM 2845 C C . ASP A 1 352 ? 14.662 -28.478 -16.500 1.00 96.75 352 ASP A C 1
ATOM 2847 O O . ASP A 1 352 ? 15.888 -28.551 -16.514 1.00 96.75 352 ASP A O 1
ATOM 2851 N N . ALA A 1 353 ? 14.024 -27.313 -16.650 1.00 92.31 353 ALA A N 1
ATOM 2852 C CA . ALA A 1 353 ? 14.726 -26.049 -16.871 1.00 92.31 353 ALA A CA 1
ATOM 2853 C C . ALA A 1 353 ? 15.660 -25.651 -15.712 1.00 92.31 353 ALA A C 1
ATOM 2855 O O . ALA A 1 353 ? 16.630 -24.931 -15.943 1.00 92.31 353 ALA A O 1
ATOM 2856 N N . VAL A 1 354 ? 15.379 -26.092 -14.480 1.00 94.06 354 VAL A N 1
ATOM 2857 C CA . VAL A 1 354 ? 16.212 -25.799 -13.297 1.00 94.06 354 VAL A CA 1
ATOM 2858 C C . VAL A 1 354 ? 17.005 -27.000 -12.797 1.00 94.06 354 VAL A C 1
ATOM 2860 O O . VAL A 1 354 ? 17.786 -26.884 -11.848 1.00 94.06 354 VAL A O 1
ATOM 2863 N N . ARG A 1 355 ? 16.852 -28.159 -13.439 1.00 95.50 355 ARG A N 1
ATOM 2864 C CA . ARG A 1 355 ? 17.613 -29.357 -13.106 1.00 95.50 355 ARG A CA 1
ATOM 2865 C C . ARG A 1 355 ? 19.096 -29.116 -13.386 1.00 95.50 355 ARG A C 1
ATOM 2867 O O . ARG A 1 355 ? 19.485 -28.694 -14.469 1.00 95.50 355 ARG A O 1
ATOM 2874 N N . GLY A 1 356 ? 19.927 -29.374 -12.377 1.00 90.69 356 GLY A N 1
ATOM 2875 C CA . GLY A 1 356 ? 21.371 -29.133 -12.436 1.00 90.69 356 GLY A CA 1
ATOM 2876 C C . GLY A 1 356 ? 21.818 -27.735 -11.991 1.00 90.69 356 GLY A C 1
ATOM 2877 O O . GLY A 1 356 ? 23.022 -27.529 -11.847 1.00 90.69 356 GLY A O 1
ATOM 2878 N N . LEU A 1 357 ? 20.894 -26.801 -11.707 1.00 87.00 357 LEU A N 1
ATOM 2879 C CA . LEU A 1 357 ? 21.252 -25.528 -11.058 1.00 87.00 357 LEU A CA 1
ATOM 2880 C C . LEU A 1 357 ? 21.697 -25.735 -9.602 1.00 87.00 357 LEU A C 1
ATOM 2882 O O . LEU A 1 357 ? 22.591 -25.034 -9.128 1.00 87.00 357 LEU A O 1
ATOM 2886 N N . ASP A 1 358 ? 21.093 -26.711 -8.921 1.00 89.81 358 ASP A N 1
ATOM 2887 C CA . ASP A 1 358 ? 21.450 -27.180 -7.581 1.00 89.81 358 ASP A CA 1
ATOM 2888 C C . ASP A 1 358 ? 21.185 -28.690 -7.481 1.00 89.81 358 ASP A C 1
ATOM 2890 O O . ASP A 1 358 ? 20.249 -29.210 -8.097 1.00 89.81 358 ASP A O 1
ATOM 2894 N N . SER A 1 359 ? 22.045 -29.409 -6.757 1.00 87.31 359 SER A N 1
ATOM 2895 C CA . SER A 1 359 ? 21.978 -30.870 -6.635 1.00 87.31 359 SER A CA 1
ATOM 2896 C C . SER A 1 359 ? 20.961 -31.349 -5.600 1.00 87.31 359 SER A C 1
ATOM 2898 O O . SER A 1 359 ? 20.557 -32.510 -5.641 1.00 87.31 359 SER A O 1
ATOM 2900 N N . VAL A 1 360 ? 20.530 -30.480 -4.684 1.00 90.62 360 VAL A N 1
ATOM 2901 C CA . VAL A 1 360 ? 19.650 -30.820 -3.561 1.00 90.62 360 VAL A CA 1
ATOM 2902 C C . VAL A 1 360 ? 18.282 -30.173 -3.729 1.00 90.62 360 VAL A C 1
ATOM 2904 O O . VAL A 1 360 ? 17.264 -30.859 -3.616 1.00 90.62 360 VAL A O 1
ATOM 2907 N N . TYR A 1 361 ? 18.241 -28.872 -4.007 1.00 93.12 361 TYR A N 1
ATOM 2908 C CA . TYR A 1 361 ? 17.017 -28.077 -4.017 1.00 93.12 361 TYR A CA 1
ATOM 2909 C C . TYR A 1 361 ? 16.492 -27.849 -5.433 1.00 93.12 361 TYR A C 1
ATOM 2911 O O . TYR A 1 361 ? 17.244 -27.527 -6.349 1.00 93.12 361 TYR A O 1
ATOM 2919 N N . VAL A 1 362 ? 15.171 -27.948 -5.596 1.00 92.50 362 VAL A N 1
ATOM 2920 C CA . VAL A 1 362 ? 14.488 -27.627 -6.862 1.00 92.50 362 VAL A CA 1
ATOM 2921 C C . VAL A 1 362 ? 14.589 -26.134 -7.153 1.00 92.50 362 VAL A C 1
ATOM 2923 O O . VAL A 1 362 ? 14.822 -25.715 -8.284 1.00 92.50 362 VAL A O 1
ATOM 2926 N N . VAL A 1 363 ? 14.417 -25.323 -6.108 1.00 86.94 363 VAL A N 1
ATOM 2927 C CA . VAL A 1 363 ? 14.568 -23.875 -6.171 1.00 86.94 363 VAL A CA 1
ATOM 2928 C C . VAL A 1 363 ? 15.548 -23.454 -5.077 1.00 86.94 363 VAL A C 1
ATOM 2930 O O . VAL A 1 363 ? 15.132 -23.233 -3.938 1.00 86.94 363 VAL A O 1
ATOM 2933 N N . PRO A 1 364 ? 16.852 -23.366 -5.382 1.00 75.62 364 PRO A N 1
ATOM 2934 C CA . PRO A 1 364 ? 17.866 -22.970 -4.411 1.00 75.62 364 PRO A CA 1
ATOM 2935 C C . PRO A 1 364 ? 17.703 -21.480 -4.073 1.00 75.62 364 PRO A C 1
ATOM 2937 O O . PRO A 1 364 ? 18.223 -20.594 -4.748 1.00 75.62 364 PRO A O 1
ATOM 2940 N N . ILE A 1 365 ? 16.916 -21.192 -3.037 1.00 65.81 365 ILE A N 1
ATOM 2941 C CA . ILE A 1 365 ? 16.762 -19.853 -2.456 1.00 65.81 365 ILE A CA 1
ATOM 2942 C C . ILE A 1 365 ? 17.582 -19.833 -1.162 1.00 65.81 365 ILE A C 1
ATOM 2944 O O . ILE A 1 365 ? 17.342 -20.655 -0.279 1.00 65.81 365 ILE A O 1
ATOM 2948 N N . ALA A 1 366 ? 18.535 -18.907 -1.034 1.00 51.44 366 ALA A N 1
ATOM 2949 C CA . ALA A 1 366 ? 19.297 -18.713 0.208 1.00 51.44 366 ALA A CA 1
ATOM 2950 C C . ALA A 1 366 ? 18.390 -18.425 1.417 1.00 51.44 366 ALA A C 1
ATOM 2952 O O . ALA A 1 366 ? 17.383 -17.690 1.266 1.00 51.44 366 ALA A O 1
#

pLDDT: mean 80.64, std 19.72, range [27.52, 98.12]

Sequence (366 aa):
MGTNGSNGSGKSKPLKLETLRDAVERYIASAADLRSARKLRHNVNRWEKHASAKLPITDGCVERFRASCVAAKLSPTTIETTVSDVLTILRGTKCKVPSAGRRLRKPIPTAEQPSTEDIGKVYAIARSARFPRRTVDGNLCYDGASGKQQCWRDWSDQDRLRFWQTLLVLTGRSGLPIGDFRELKWEHVTADRLEWLAGRSQRRIAMTPEIKRHLDSVRGLDPIYVLPIAKWSVRFIRRELNKLRRKAGVKTWGNLREKDLEKVYSQAVTATYPVRTFNGDTVGCWRKWSDDDRERFWRALLFLGYWTGLRIGDLRRLTWASVFADRIEWRASKTDVAHVFPVTADVQRHLDAVRGLDSVYVVPIA

Foldseek 3Di:
DDDPDPPPPPPPDPDDDFFLVSLLVVLVVVDPDPPCSVVLVVLLVLLVVQFPGTPPQEPVRLVSSVVSCVVVVHALVSSLVSLVSSQVSCVSSVGDHYDNPDRDDHPDPPQDQDDPVLLVLLLVCQLPFDDDQDDPPVDQDDDPPPRDDPPQPPQDSQLSSLQSNLVSCCCRVQLDQLVCQLQAWPVQDDPFWGWTDDPPDIFIGGDDPVNVVSLVSNPPSDHTGSHPCNPPDPVSVLVRSQVSSVVSVHDRSPPCDSVNSVVVNVLVGPQDDDDPDPPNDPDDDQDPDDPQLVVLLVVLLVVCCVQQVDDSVQLLQQWPVQDDPFWGWGQRPPPRDIDIGTCDPVNVVSQVSNPPSDHTHSRNRD

Secondary structure (DSSP, 8-state):
-----------PPPPP--BHHHHHHHHHHHSTT-TTHHHHHHHHHHHHHHS--BSSPPHHHHHHHHHHHHHTT--HHHHHHHHHHHHHHHHHTTPPPPP--SPPPPPP----PPPHHHHHHHHHTGGGSPP---EETTEE---TTT----------HHHHHHHHHHHHHHHHTT---TTGGGT-BGGGB-SSEEEEEETTEEEEEE--HHHHHHHHHHTTS-SSBSS--TTS-HHHHHHHHHHHHHHTTPPP--S--HHHHHHHHHHHH--SSPPPPTT-----------HHHHHHHHHHHHHHHHHH---HHHHTT-BGGGB-SSEEEEE-TTT--EEEEE--HHHHHHHHHHBTTBSSBSS---

Radius of gyration: 27.29 Å; chains: 1; bounding box: 54×84×71 Å